Protein AF-A0A2G9YHJ0-F1 (afdb_monomer)

Foldseek 3Di:
DDKDWQLAQAKDQQDQKFKAKPVGTFDGGHRVQMAGGRWMAAEDCDALPFPDGHPYHTNDDADPAFGIKIFIAGNVRHTPAIAEHHGDGHLEFDDDPQRWDKDADPPQDHRHDSQRIYTACDCHRSGRFDVGHDTHNDDRPDPDDDDDDDDDDDDPPPPPDDDVPQKDFPDWDDDDPVPDWTKTKIFGSDQDWAAQVVPWDQDPVGDTDDDDIHDGGDIDIDTDD

Mean predicted aligned error: 12.44 Å

Solvent-accessible surface area (backbone atoms only — not comparable to full-atom values): 13486 Å² total; per-residue (Å²): 114,51,75,47,74,35,91,44,92,53,66,44,67,38,44,56,14,36,36,26,47,84,92,41,78,54,44,77,39,40,80,83,42,60,27,46,44,66,28,52,43,38,36,21,58,49,87,71,80,34,77,50,87,61,76,41,71,41,76,67,83,78,64,94,71,43,19,47,28,36,38,36,25,43,59,87,67,50,77,74,48,44,38,44,33,72,59,86,24,60,74,36,38,44,95,52,102,44,54,30,32,60,40,62,42,91,68,64,59,63,41,65,41,58,92,28,44,34,49,36,72,25,81,33,34,86,27,24,18,38,71,86,53,76,66,46,91,50,83,66,91,64,87,78,81,82,92,80,89,79,92,81,91,81,79,91,67,85,77,81,78,85,52,87,56,40,59,36,83,73,50,72,43,93,77,53,60,94,95,58,64,39,35,39,27,39,32,33,70,38,88,55,69,44,76,33,76,90,46,74,45,71,56,101,85,67,55,76,51,71,83,54,66,41,51,54,68,33,75,47,80,47,68,62,132

Sequence (225 aa):
YIELKNTTSSNITLTDWILLDDDGIIYTFTSSDTISANGYFLIEDEENCTTIQEDVVASITLSNSDGELLVLKDGTGQIIDSANQVTGGWFAGANTESDDSMERTLLPGDGTEASNWYTSVGNIGGRTGTPGEKNSPGEQPEEGEEEEQEQQQEDEESSLSYQPGDIVINEFVSDPADDDTEWIELYNTTQNEIDLTDWTIEDNTGTTYGRGSLSKLDGLIIESQ

pLDDT: mean 81.71, std 18.2, range [33.72, 98.75]

Structure (mmCIF, N/CA/C/O backbone):
data_AF-A0A2G9YHJ0-F1
#
_entry.id   AF-A0A2G9YHJ0-F1
#
loop_
_atom_site.group_PDB
_atom_site.id
_atom_site.type_symbol
_atom_site.label_atom_id
_atom_site.label_alt_id
_atom_site.label_comp_id
_atom_site.label_asym_id
_atom_site.label_entity_id
_atom_site.label_seq_id
_atom_site.pdbx_PDB_ins_code
_atom_site.Cartn_x
_atom_site.Cartn_y
_atom_site.Cartn_z
_atom_site.occupancy
_atom_site.B_iso_or_equiv
_atom_site.auth_seq_id
_atom_site.auth_comp_id
_atom_site.auth_asym_id
_atom_site.auth_atom_id
_atom_site.pdbx_PDB_model_num
ATOM 1 N N . TYR A 1 1 ? 9.744 2.151 8.621 1.00 93.44 1 TYR A N 1
ATOM 2 C CA . TYR A 1 1 ? 8.323 2.540 8.565 1.00 93.44 1 TYR A CA 1
ATOM 3 C C . TYR A 1 1 ? 7.520 1.436 7.892 1.00 93.44 1 TYR A C 1
ATOM 5 O O . TYR A 1 1 ? 8.090 0.658 7.131 1.00 93.44 1 TYR A O 1
ATOM 13 N N . ILE A 1 2 ? 6.223 1.372 8.180 1.00 96.50 2 ILE A N 1
ATOM 14 C CA . ILE A 1 2 ? 5.210 0.609 7.441 1.00 96.50 2 ILE A CA 1
ATOM 15 C C . ILE A 1 2 ? 4.170 1.620 6.963 1.00 96.50 2 ILE A C 1
ATOM 17 O O . ILE A 1 2 ? 3.828 2.541 7.700 1.00 96.50 2 ILE A O 1
ATOM 21 N N . GLU A 1 3 ? 3.649 1.453 5.753 1.00 97.12 3 GLU A N 1
ATOM 22 C CA . GLU A 1 3 ? 2.604 2.320 5.217 1.00 97.12 3 GLU A CA 1
ATOM 23 C C . GLU A 1 3 ? 1.430 1.505 4.679 1.00 97.12 3 GLU A C 1
ATOM 25 O O . GLU A 1 3 ? 1.611 0.496 3.997 1.00 97.12 3 GLU A O 1
ATOM 30 N N . LEU A 1 4 ? 0.215 1.962 4.980 1.00 97.88 4 LEU A N 1
ATOM 31 C CA . LEU A 1 4 ? -1.016 1.419 4.417 1.00 97.88 4 LEU A CA 1
ATOM 32 C C . LEU A 1 4 ? -1.593 2.395 3.398 1.00 97.88 4 LEU A C 1
ATOM 34 O O . LEU A 1 4 ? -1.698 3.584 3.679 1.00 97.88 4 LEU A O 1
ATOM 38 N N . LYS A 1 5 ? -2.054 1.889 2.254 1.00 95.62 5 LYS A N 1
ATOM 39 C CA . LYS A 1 5 ? -2.779 2.676 1.250 1.00 95.62 5 LYS A CA 1
ATOM 40 C C . LYS A 1 5 ? -4.251 2.288 1.234 1.00 95.62 5 LYS A C 1
ATOM 42 O O . LYS A 1 5 ? -4.593 1.122 1.047 1.00 95.62 5 LYS A O 1
ATOM 47 N N . ASN A 1 6 ? -5.136 3.271 1.348 1.00 95.69 6 ASN A N 1
ATOM 48 C CA . ASN A 1 6 ? -6.553 3.070 1.071 1.00 95.69 6 ASN A CA 1
ATOM 49 C C . ASN A 1 6 ? -6.787 3.155 -0.438 1.00 95.69 6 ASN A C 1
ATOM 51 O O . ASN A 1 6 ? -6.746 4.238 -1.001 1.00 95.69 6 ASN A O 1
ATOM 55 N N . THR A 1 7 ? -7.059 2.036 -1.100 1.00 89.81 7 THR A N 1
ATOM 56 C CA . THR A 1 7 ? -7.313 1.998 -2.554 1.00 89.81 7 THR A CA 1
ATOM 57 C C . THR A 1 7 ? -8.751 2.355 -2.936 1.00 89.81 7 THR A C 1
ATOM 59 O O . THR A 1 7 ? -9.100 2.349 -4.115 1.00 89.81 7 THR A O 1
ATOM 62 N N . THR A 1 8 ? -9.606 2.654 -1.957 1.00 87.88 8 THR A N 1
ATOM 63 C CA . THR A 1 8 ? -11.010 2.989 -2.193 1.00 87.88 8 THR A CA 1
ATOM 64 C C . THR A 1 8 ? -11.213 4.495 -2.355 1.00 87.88 8 THR A C 1
ATOM 66 O O . THR A 1 8 ? -10.447 5.325 -1.860 1.00 87.88 8 THR A O 1
ATOM 69 N N . SER A 1 9 ? -12.323 4.865 -2.992 1.00 88.00 9 SER A N 1
ATOM 70 C CA . SER A 1 9 ? -12.767 6.254 -3.153 1.00 88.00 9 SER A CA 1
ATOM 71 C C . SER A 1 9 ? -13.468 6.835 -1.916 1.00 88.00 9 SER A C 1
ATOM 73 O O . SER A 1 9 ? -14.003 7.941 -1.973 1.00 88.00 9 SER A O 1
ATOM 75 N N . SER A 1 10 ? -13.478 6.116 -0.790 1.00 91.12 10 SER A N 1
ATOM 76 C CA . SER A 1 10 ? -14.110 6.542 0.463 1.00 91.12 10 SER A CA 1
ATOM 77 C C . SER A 1 10 ? -13.131 6.479 1.628 1.00 91.12 10 SER A C 1
ATOM 79 O O . SER A 1 10 ? -12.201 5.682 1.629 1.00 91.12 10 SER A O 1
ATOM 81 N N . ASN A 1 11 ? -13.338 7.315 2.644 1.00 95.38 11 ASN A N 1
ATOM 82 C CA . ASN A 1 11 ? -12.519 7.262 3.853 1.00 95.38 11 ASN A CA 1
ATOM 83 C C . ASN A 1 11 ? -12.761 5.944 4.603 1.00 95.38 11 ASN A C 1
ATOM 85 O O . ASN A 1 11 ? -13.908 5.513 4.745 1.00 95.38 11 ASN A O 1
ATOM 89 N N . ILE A 1 12 ? -11.693 5.354 5.135 1.00 98.12 12 ILE A N 1
ATOM 90 C CA . ILE A 1 12 ? -11.743 4.160 5.980 1.00 98.12 12 ILE A CA 1
ATOM 91 C C . ILE A 1 12 ? -11.351 4.564 7.399 1.00 98.12 12 ILE A C 1
ATOM 93 O O . ILE A 1 12 ? -10.283 5.128 7.615 1.00 98.12 12 ILE A O 1
ATOM 97 N N . THR A 1 13 ? -12.207 4.261 8.374 1.00 98.25 13 THR A N 1
ATOM 98 C CA . THR A 1 13 ? -11.850 4.321 9.797 1.00 98.25 13 THR A CA 1
ATOM 99 C C . THR A 1 13 ? -11.453 2.925 10.256 1.00 98.25 13 THR A C 1
ATOM 101 O O . THR A 1 13 ? -12.256 1.996 10.171 1.00 98.25 13 THR A O 1
ATOM 104 N N . LEU A 1 14 ? -10.245 2.784 10.789 1.00 98.25 14 LEU A N 1
ATOM 105 C CA . LEU A 1 14 ? -9.621 1.505 11.130 1.00 98.25 14 LEU A CA 1
ATOM 106 C C . LEU A 1 14 ? -9.996 1.028 12.543 1.00 98.25 14 LEU A C 1
ATOM 108 O O . LEU A 1 14 ? -9.208 0.381 13.218 1.00 98.25 14 LEU A O 1
ATOM 112 N N . THR A 1 15 ? -11.199 1.352 13.031 1.00 98.00 15 THR A N 1
ATOM 113 C CA . THR A 1 15 ? -11.575 1.026 14.422 1.00 98.00 15 THR A CA 1
ATOM 114 C C . THR A 1 15 ? -11.472 -0.476 14.671 1.00 98.00 15 THR A C 1
ATOM 116 O O . THR A 1 15 ? -12.102 -1.255 13.956 1.00 98.00 15 THR A O 1
ATOM 119 N N . ASP A 1 16 ? -10.712 -0.860 15.699 1.00 98.00 16 ASP A N 1
ATOM 120 C CA . ASP A 1 16 ? -10.468 -2.244 16.121 1.00 98.00 16 ASP A CA 1
ATOM 121 C C . ASP A 1 16 ? -9.689 -3.103 15.105 1.00 98.00 16 ASP A C 1
ATOM 123 O O . ASP A 1 16 ? -9.544 -4.310 15.308 1.00 98.00 16 ASP A O 1
ATOM 127 N N . TRP A 1 17 ? -9.158 -2.512 14.028 1.00 98.75 17 TRP A N 1
ATOM 128 C CA . TRP A 1 17 ? -8.249 -3.220 13.127 1.00 98.75 17 TRP A CA 1
ATOM 129 C C . TRP A 1 17 ? -6.944 -3.538 13.860 1.00 98.75 17 TRP A C 1
ATOM 131 O O . TRP A 1 17 ? -6.569 -2.871 14.830 1.00 98.75 17 TRP A O 1
ATOM 141 N N . ILE A 1 18 ? -6.219 -4.543 13.378 1.00 98.62 18 ILE A N 1
ATOM 142 C CA . ILE A 1 18 ? -4.907 -4.911 13.913 1.00 98.62 18 ILE A CA 1
ATOM 143 C C . ILE A 1 18 ? -3.914 -5.178 12.784 1.00 98.62 18 ILE A C 1
ATOM 145 O O . ILE A 1 18 ? -4.255 -5.815 11.786 1.00 98.62 18 ILE A O 1
ATOM 149 N N . LEU A 1 19 ? -2.680 -4.717 12.975 1.00 98.38 19 LEU A N 1
ATOM 150 C CA . LEU A 1 19 ? -1.518 -5.108 12.183 1.00 98.38 19 LEU A CA 1
ATOM 151 C C . LEU A 1 19 ? -0.700 -6.105 13.001 1.00 98.38 19 LEU A C 1
ATOM 153 O O . LEU A 1 19 ? -0.408 -5.847 14.172 1.00 98.38 19 LEU A O 1
ATOM 157 N N . LEU A 1 20 ? -0.364 -7.239 12.396 1.00 96.38 20 LEU A N 1
ATOM 158 C CA . LEU A 1 20 ? 0.417 -8.303 13.016 1.00 96.38 20 LEU A CA 1
ATOM 159 C C . LEU A 1 20 ? 1.662 -8.632 12.196 1.00 96.38 20 LEU A C 1
ATOM 161 O O . LEU A 1 20 ? 1.622 -8.497 10.974 1.00 96.38 20 LEU A O 1
ATOM 165 N N . ASP A 1 21 ? 2.686 -9.137 12.870 1.00 93.56 21 ASP A N 1
ATOM 166 C CA . ASP A 1 21 ? 3.790 -9.926 12.316 1.00 93.56 21 ASP A CA 1
ATOM 167 C C . ASP A 1 21 ? 3.698 -11.385 12.819 1.00 93.56 21 ASP A C 1
ATOM 169 O O . ASP A 1 21 ? 2.638 -11.852 13.265 1.00 93.56 21 ASP A O 1
ATOM 173 N N . ASP A 1 22 ? 4.792 -12.137 12.713 1.00 89.38 22 ASP A N 1
ATOM 174 C CA . ASP A 1 22 ? 4.915 -13.501 13.226 1.00 89.38 22 ASP A CA 1
ATOM 175 C C . ASP A 1 22 ? 5.078 -13.571 14.757 1.00 89.38 22 ASP A C 1
ATOM 177 O O . ASP A 1 22 ? 4.717 -14.593 15.358 1.00 89.38 22 ASP A O 1
ATOM 181 N N . ASP A 1 23 ? 5.521 -12.486 15.394 1.00 90.06 23 ASP A N 1
ATOM 182 C CA . ASP A 1 23 ? 5.681 -12.347 16.843 1.00 90.06 23 ASP A CA 1
ATOM 183 C C . ASP A 1 23 ? 4.395 -11.884 17.558 1.00 90.06 23 ASP A C 1
ATOM 185 O O . ASP A 1 23 ? 4.214 -12.128 18.761 1.00 90.06 23 ASP A O 1
ATOM 189 N N . GLY A 1 24 ? 3.444 -11.281 16.842 1.00 93.25 24 GLY A N 1
ATOM 190 C CA . GLY A 1 24 ? 2.118 -10.962 17.355 1.00 93.25 24 GLY A CA 1
ATOM 191 C C . GLY A 1 24 ? 1.537 -9.666 16.808 1.00 93.25 24 GLY A C 1
ATOM 192 O O . GLY A 1 24 ? 1.652 -9.347 15.637 1.00 93.25 24 GLY A O 1
ATOM 193 N N . ILE A 1 25 ? 0.789 -8.947 17.648 1.00 96.12 25 ILE A N 1
ATOM 194 C CA . ILE A 1 25 ? 0.175 -7.673 17.255 1.00 96.12 25 ILE A CA 1
ATOM 195 C C . ILE A 1 25 ? 1.235 -6.574 17.349 1.00 96.12 25 ILE A C 1
ATOM 197 O O . ILE A 1 25 ? 1.682 -6.264 18.453 1.00 96.12 25 ILE A O 1
ATOM 201 N N . ILE A 1 26 ? 1.547 -5.949 16.213 1.00 95.50 26 ILE A N 1
ATOM 202 C CA . ILE A 1 26 ? 2.382 -4.744 16.117 1.00 95.50 26 ILE A CA 1
ATOM 203 C C . ILE A 1 26 ? 1.580 -3.527 16.583 1.00 95.50 26 ILE A C 1
ATOM 205 O O . ILE A 1 26 ? 2.038 -2.728 17.400 1.00 95.50 26 ILE A O 1
ATOM 209 N N . TYR A 1 27 ? 0.356 -3.383 16.066 1.00 97.81 27 TYR A N 1
ATOM 210 C CA . TYR A 1 27 ? -0.472 -2.208 16.316 1.00 97.81 27 TYR A CA 1
ATOM 211 C C . TYR A 1 27 ? -1.961 -2.551 16.356 1.00 97.81 27 TYR A C 1
ATOM 213 O O . TYR A 1 27 ? -2.452 -3.367 15.575 1.00 97.81 27 TYR A O 1
ATOM 221 N N . THR A 1 28 ? -2.685 -1.923 17.285 1.00 98.06 28 THR A N 1
ATOM 222 C CA . THR A 1 28 ? -4.152 -1.965 17.356 1.00 98.06 28 THR A CA 1
ATOM 223 C C . THR A 1 28 ? -4.688 -0.583 17.038 1.00 98.06 28 THR A C 1
ATOM 225 O O . THR A 1 28 ? -4.448 0.360 17.791 1.00 98.06 28 THR A O 1
ATOM 228 N N . PHE A 1 29 ? -5.419 -0.492 15.937 1.00 98.50 29 PHE A N 1
ATOM 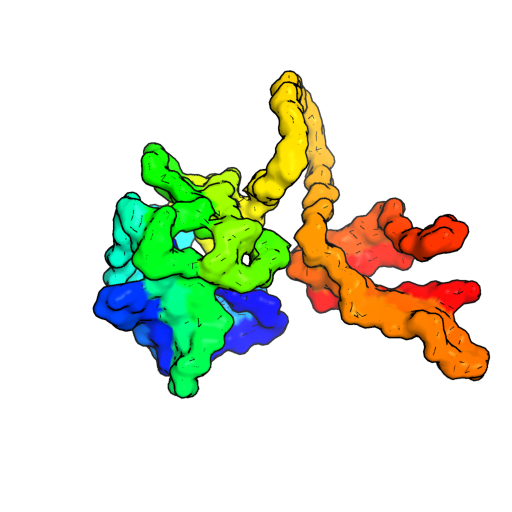229 C CA . PHE A 1 29 ? -5.990 0.748 15.448 1.00 98.50 29 PHE A CA 1
ATOM 230 C C . PHE A 1 29 ? -7.246 1.130 16.239 1.00 98.50 29 PHE A C 1
ATOM 232 O O . PHE A 1 29 ? -7.998 0.301 16.763 1.00 98.50 29 PHE A O 1
ATOM 239 N N . THR A 1 30 ? -7.479 2.427 16.319 1.00 98.06 30 THR A N 1
ATOM 240 C CA . THR A 1 30 ? -8.527 3.076 17.093 1.00 98.06 30 THR A CA 1
ATOM 241 C C . THR A 1 30 ? -9.482 3.840 16.179 1.00 98.06 30 THR A C 1
ATOM 243 O O . THR A 1 30 ? -9.293 3.957 14.971 1.00 98.06 30 THR A O 1
ATOM 246 N N . SER A 1 31 ? -10.536 4.417 16.755 1.00 97.00 31 SER A N 1
ATOM 247 C CA . SER A 1 31 ? -11.488 5.228 15.993 1.00 97.00 31 SER A CA 1
ATOM 248 C C . SER A 1 31 ? -10.939 6.569 15.496 1.00 97.00 31 SER A C 1
ATOM 250 O O . SER A 1 31 ? -11.629 7.237 14.729 1.00 97.00 31 SER A O 1
ATOM 252 N N . SER A 1 32 ? -9.761 7.005 15.956 1.00 97.19 32 SER A N 1
ATOM 253 C CA . SER A 1 32 ? -9.083 8.182 15.393 1.00 97.19 32 SER A CA 1
ATOM 254 C C . SER A 1 32 ? -8.230 7.851 14.175 1.00 97.19 32 SER A C 1
ATOM 256 O O . SER A 1 32 ? -7.897 8.766 13.428 1.00 97.19 32 SER A O 1
ATOM 258 N N . ASP A 1 33 ? -7.916 6.576 13.955 1.00 98.31 33 ASP A N 1
ATOM 259 C CA . ASP A 1 33 ? -7.048 6.161 12.864 1.00 98.31 33 ASP A CA 1
ATOM 260 C C . ASP A 1 33 ? -7.892 6.041 11.600 1.00 98.31 33 ASP A C 1
ATOM 262 O O . ASP A 1 33 ? -8.736 5.149 11.442 1.00 98.31 33 ASP A O 1
ATOM 266 N N . THR A 1 34 ? -7.724 7.020 10.718 1.00 97.69 34 THR A N 1
ATOM 267 C CA . THR A 1 34 ? -8.497 7.131 9.487 1.00 97.69 34 THR A CA 1
ATOM 268 C C . THR A 1 34 ? -7.578 7.302 8.304 1.00 97.69 34 THR A C 1
ATOM 270 O O . THR A 1 34 ? -6.754 8.210 8.302 1.00 97.69 34 THR A O 1
ATOM 273 N N . ILE A 1 35 ? -7.804 6.513 7.263 1.00 98.31 35 ILE A N 1
ATOM 274 C CA . ILE A 1 35 ? -7.173 6.725 5.968 1.00 98.31 35 ILE A CA 1
ATOM 275 C C . ILE A 1 35 ? -8.193 7.417 5.070 1.00 98.31 35 ILE A C 1
ATOM 277 O O . ILE A 1 35 ? -9.275 6.879 4.808 1.00 98.31 35 ILE A O 1
ATOM 281 N N . SER A 1 36 ? -7.875 8.622 4.596 1.00 96.81 36 SER A N 1
ATOM 282 C CA . SER A 1 36 ? -8.722 9.293 3.601 1.00 96.81 36 SER A CA 1
ATOM 283 C C . SER A 1 36 ? -8.840 8.442 2.332 1.00 96.81 36 SER A C 1
ATOM 285 O O . SER A 1 36 ? -7.996 7.583 2.078 1.00 96.81 36 SER A O 1
ATOM 287 N N . ALA A 1 37 ? -9.889 8.652 1.537 1.00 89.50 37 ALA A N 1
ATOM 288 C CA . ALA A 1 37 ? -10.008 8.050 0.208 1.00 89.50 37 ALA A CA 1
ATOM 289 C C . ALA A 1 37 ? -8.708 8.241 -0.591 1.00 89.50 37 ALA A C 1
ATOM 291 O O . ALA A 1 37 ? -8.244 9.376 -0.719 1.00 89.50 37 ALA A O 1
ATOM 292 N N . ASN A 1 38 ? -8.132 7.160 -1.127 1.00 84.88 38 ASN A N 1
ATOM 293 C CA . ASN A 1 38 ? -6.845 7.173 -1.845 1.00 84.88 38 ASN A CA 1
ATOM 294 C C . ASN A 1 38 ? -5.631 7.670 -1.037 1.00 84.88 38 ASN A C 1
ATOM 296 O O . ASN A 1 38 ? -4.586 7.953 -1.624 1.00 84.88 38 ASN A O 1
ATOM 300 N N . GLY A 1 39 ? -5.775 7.818 0.281 1.00 94.38 39 GLY A N 1
ATOM 301 C CA . GLY A 1 39 ? -4.732 8.296 1.179 1.00 94.38 39 GLY A CA 1
ATOM 302 C C . GLY A 1 39 ? -3.839 7.180 1.713 1.00 94.38 39 GLY A C 1
ATOM 303 O O . GLY A 1 39 ? -4.070 5.992 1.462 1.00 94.38 39 GLY A O 1
ATOM 304 N N . TYR A 1 40 ? -2.856 7.604 2.499 1.00 97.56 40 TYR A N 1
ATOM 305 C CA . TYR A 1 40 ? -1.879 6.752 3.162 1.00 97.56 40 TYR A CA 1
ATOM 306 C C . TYR A 1 40 ? -2.034 6.850 4.680 1.00 97.56 40 TYR A C 1
ATOM 308 O O . TYR A 1 40 ? -2.622 7.811 5.179 1.00 97.56 40 TYR A O 1
ATOM 316 N N . PHE A 1 41 ? -1.555 5.832 5.387 1.00 98.25 41 PHE A N 1
ATOM 317 C CA . PHE A 1 41 ? -1.411 5.830 6.837 1.00 98.25 41 PHE A CA 1
ATOM 318 C C . PHE A 1 41 ? -0.004 5.358 7.181 1.00 98.25 41 PHE A C 1
ATOM 320 O O . PHE A 1 41 ? 0.315 4.178 6.988 1.00 98.25 41 PHE A O 1
ATOM 327 N N . LEU A 1 42 ? 0.828 6.288 7.639 1.00 97.62 42 LEU A N 1
ATOM 328 C CA . LEU A 1 42 ? 2.252 6.086 7.863 1.00 97.62 42 LEU A CA 1
ATOM 329 C C . LEU A 1 42 ? 2.522 5.743 9.331 1.00 97.62 42 LEU A C 1
ATOM 331 O O . LEU A 1 42 ? 2.217 6.520 10.237 1.00 97.62 42 LEU A O 1
ATOM 335 N N . ILE A 1 43 ? 3.115 4.569 9.548 1.00 97.44 43 ILE A N 1
ATOM 336 C CA . ILE A 1 43 ? 3.508 4.046 10.856 1.00 97.44 43 ILE A CA 1
ATOM 337 C C . ILE A 1 43 ? 5.037 4.040 10.931 1.00 97.44 43 ILE A C 1
ATOM 339 O O . ILE A 1 43 ? 5.706 3.331 10.170 1.00 97.44 43 ILE A O 1
ATOM 343 N N . GLU A 1 44 ? 5.600 4.795 11.866 1.00 95.62 44 GLU A N 1
ATOM 344 C CA . GLU A 1 44 ? 7.046 4.837 12.117 1.00 95.62 44 GLU A CA 1
ATOM 345 C C . GLU A 1 44 ? 7.395 4.217 13.476 1.00 95.62 44 GLU A C 1
ATOM 347 O O . GLU A 1 44 ? 6.558 4.151 14.377 1.00 95.62 44 GLU A O 1
ATOM 352 N N . ASP A 1 45 ? 8.619 3.701 13.610 1.00 93.12 45 ASP A N 1
ATOM 353 C CA . ASP A 1 45 ? 9.123 3.116 14.857 1.00 93.12 45 ASP A CA 1
ATOM 354 C C . ASP A 1 45 ? 9.541 4.171 15.884 1.00 93.12 45 ASP A C 1
ATOM 356 O O . ASP A 1 45 ? 9.405 3.959 17.092 1.00 93.12 45 ASP A O 1
ATOM 360 N N . GLU A 1 46 ? 9.972 5.335 15.405 1.00 92.50 46 GLU A N 1
ATOM 361 C CA . GLU A 1 46 ? 10.268 6.528 16.193 1.00 92.50 46 GLU A CA 1
ATOM 362 C C . GLU A 1 46 ? 9.751 7.779 15.456 1.00 92.50 46 GLU A C 1
ATOM 364 O O . GLU A 1 46 ? 9.405 7.723 14.282 1.00 92.50 46 GLU A O 1
ATOM 369 N N . GLU A 1 47 ? 9.664 8.922 16.142 1.00 89.19 47 GLU A N 1
ATOM 370 C CA . GLU A 1 47 ? 9.257 10.182 15.497 1.00 89.19 47 GLU A CA 1
ATOM 371 C C . GLU A 1 47 ? 10.325 10.654 14.494 1.00 89.19 47 GLU A C 1
ATOM 373 O O . GLU A 1 47 ? 11.510 10.731 14.839 1.00 89.19 47 GLU A O 1
ATOM 378 N N . ASN A 1 48 ? 9.902 11.136 13.320 1.00 86.19 48 ASN A N 1
ATOM 379 C CA . ASN A 1 48 ? 10.776 11.688 12.272 1.00 86.19 48 ASN A CA 1
ATOM 380 C C . ASN A 1 48 ? 11.802 10.683 11.720 1.00 86.19 48 ASN A C 1
ATOM 382 O O . ASN A 1 48 ? 12.931 11.067 11.382 1.00 86.19 48 ASN A O 1
ATOM 386 N N . CYS A 1 49 ? 11.445 9.401 11.622 1.00 85.69 49 CYS A N 1
ATOM 387 C CA . CYS A 1 49 ? 12.267 8.447 10.885 1.00 85.69 49 CYS A CA 1
ATOM 388 C C . CYS A 1 49 ? 12.357 8.879 9.417 1.00 85.69 49 CYS A C 1
ATOM 390 O O . CYS A 1 49 ? 13.428 8.791 8.809 1.00 85.69 49 CYS A O 1
ATOM 392 N N . THR A 1 50 ? 11.262 9.375 8.842 1.00 89.00 50 THR A N 1
ATOM 393 C CA . THR A 1 50 ? 11.267 10.038 7.535 1.00 89.00 50 THR A CA 1
ATOM 394 C C . THR A 1 50 ? 11.147 11.558 7.682 1.00 89.00 50 THR A C 1
ATOM 396 O O . THR A 1 50 ? 10.893 12.104 8.754 1.00 89.00 50 THR A O 1
ATOM 399 N N . THR A 1 51 ? 11.330 12.286 6.579 1.00 91.62 51 THR A N 1
ATOM 400 C CA . THR A 1 51 ? 10.977 13.716 6.520 1.00 91.62 51 THR A CA 1
ATOM 401 C C . THR A 1 51 ? 9.475 13.960 6.321 1.00 91.62 51 THR A C 1
ATOM 403 O O . THR A 1 51 ? 9.070 15.116 6.186 1.00 91.62 51 THR A O 1
ATOM 406 N N . ILE A 1 52 ? 8.669 12.901 6.219 1.00 93.88 52 ILE A N 1
ATOM 407 C CA . ILE A 1 52 ? 7.211 12.956 6.114 1.00 93.88 52 ILE A CA 1
ATOM 408 C C . ILE A 1 52 ? 6.644 12.756 7.517 1.00 93.88 52 ILE A C 1
ATOM 410 O O . ILE A 1 52 ? 7.146 11.942 8.279 1.00 93.88 52 ILE A O 1
ATOM 414 N N . GLN A 1 53 ? 5.624 13.533 7.874 1.00 95.00 53 GLN A N 1
ATOM 415 C CA . GLN A 1 53 ? 4.987 13.396 9.181 1.00 95.00 53 GLN A CA 1
ATOM 416 C C . GLN A 1 53 ? 4.224 12.071 9.238 1.00 95.00 53 GLN A C 1
ATOM 418 O O . GLN A 1 53 ? 3.341 11.835 8.414 1.00 95.00 53 GLN A O 1
ATOM 423 N N . GLU A 1 54 ? 4.539 11.250 10.230 1.00 96.94 54 GLU A N 1
ATOM 424 C CA . GLU A 1 54 ? 3.842 10.007 10.523 1.00 96.94 54 GLU A CA 1
ATOM 425 C C . GLU A 1 54 ? 2.435 10.252 11.081 1.00 96.94 54 GLU A C 1
ATOM 427 O O . GLU A 1 54 ? 2.188 11.246 11.775 1.00 96.94 54 GLU A O 1
ATOM 432 N N . ASP A 1 55 ? 1.518 9.321 10.809 1.00 97.69 55 ASP A N 1
ATOM 433 C CA . ASP A 1 55 ? 0.196 9.298 11.440 1.00 97.69 55 ASP A CA 1
ATOM 434 C C . ASP A 1 55 ? 0.282 8.727 12.856 1.00 97.69 55 ASP A C 1
ATOM 436 O O . ASP A 1 55 ? -0.428 9.170 13.765 1.00 97.69 55 ASP A O 1
ATOM 440 N N . VAL A 1 56 ? 1.174 7.752 13.061 1.00 97.19 56 VAL A N 1
ATOM 441 C CA . VAL A 1 56 ? 1.439 7.190 14.380 1.00 97.19 56 VAL A CA 1
ATOM 442 C C . VAL A 1 56 ? 2.868 6.678 14.519 1.00 97.19 56 VAL A C 1
ATOM 444 O O . VAL A 1 56 ? 3.457 6.135 13.586 1.00 97.19 56 VAL A O 1
ATOM 447 N N . VAL A 1 57 ? 3.381 6.778 15.744 1.00 96.19 57 VAL A N 1
ATOM 448 C CA . VAL A 1 57 ? 4.584 6.069 16.181 1.00 96.19 57 VAL A CA 1
ATOM 449 C C . VAL A 1 57 ? 4.178 4.808 16.940 1.00 96.19 57 VAL A C 1
ATOM 451 O O . VAL A 1 57 ? 3.443 4.874 17.933 1.00 96.19 57 VAL A O 1
ATOM 454 N N . ALA A 1 58 ? 4.655 3.653 16.488 1.00 93.31 58 ALA A N 1
ATOM 455 C CA . ALA A 1 58 ? 4.396 2.352 17.095 1.00 93.31 58 ALA A CA 1
ATOM 456 C C . ALA A 1 58 ? 5.677 1.517 17.122 1.00 93.31 58 ALA A C 1
ATOM 458 O O . ALA A 1 58 ? 6.510 1.637 16.242 1.00 93.31 58 ALA A O 1
ATOM 459 N N . SER A 1 59 ? 5.829 0.627 18.104 1.00 88.38 59 SER A N 1
ATOM 460 C CA . SER A 1 59 ? 7.013 -0.239 18.186 1.00 88.38 59 SER A CA 1
ATOM 461 C C . SER A 1 59 ? 6.999 -1.279 17.062 1.00 88.38 59 SER A C 1
ATOM 463 O O . SER A 1 59 ? 6.489 -2.381 17.248 1.00 88.38 59 SER A O 1
ATOM 465 N N . ILE A 1 60 ? 7.558 -0.928 15.907 1.00 89.94 60 ILE A N 1
ATOM 466 C CA . ILE A 1 60 ? 7.778 -1.835 14.783 1.00 89.94 60 ILE A CA 1
ATOM 467 C C . ILE A 1 60 ? 9.148 -2.491 14.975 1.00 89.94 60 ILE A C 1
ATOM 469 O O . ILE A 1 60 ? 10.146 -1.813 15.210 1.00 89.94 60 ILE A O 1
ATOM 473 N N . THR A 1 61 ? 9.230 -3.814 14.897 1.00 88.50 61 THR A N 1
ATOM 474 C CA . THR A 1 61 ? 10.509 -4.533 14.964 1.00 88.50 61 THR A CA 1
ATOM 475 C C . THR A 1 61 ? 10.502 -5.625 13.914 1.00 88.50 61 THR A C 1
ATOM 477 O O . THR A 1 61 ? 10.136 -6.749 14.208 1.00 88.50 61 THR A O 1
ATOM 480 N N . LEU A 1 62 ? 10.886 -5.257 12.691 1.00 90.69 62 LEU A N 1
ATOM 481 C CA . LEU A 1 62 ? 10.917 -6.186 11.567 1.00 90.69 62 LEU A CA 1
ATOM 482 C C . LEU A 1 62 ? 12.259 -6.921 11.470 1.00 90.69 62 LEU A C 1
ATOM 484 O O . LEU A 1 62 ? 13.323 -6.329 11.688 1.00 90.69 62 LEU A O 1
ATOM 488 N N . SER A 1 63 ? 12.225 -8.197 11.094 1.00 89.19 63 SER A N 1
ATOM 489 C CA . SER A 1 63 ? 13.411 -9.026 10.863 1.00 89.19 63 SER A CA 1
ATOM 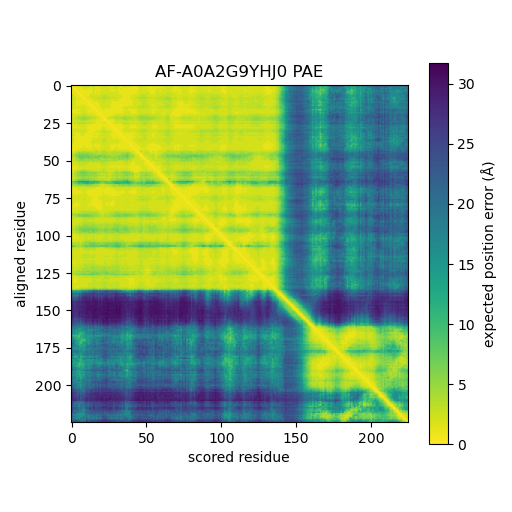490 C C . SER A 1 63 ? 14.278 -8.455 9.749 1.00 89.19 63 SER A C 1
ATOM 492 O O . SER A 1 63 ? 13.815 -8.163 8.652 1.00 89.19 63 SER A O 1
ATOM 494 N N . ASN A 1 64 ? 15.586 -8.381 9.990 1.00 85.31 64 ASN A N 1
ATOM 495 C CA . ASN A 1 64 ? 16.553 -7.906 8.998 1.00 85.31 64 ASN A CA 1
ATOM 496 C C . ASN A 1 64 ? 17.066 -9.004 8.049 1.00 85.31 64 ASN A C 1
ATOM 498 O O . ASN A 1 64 ? 17.817 -8.695 7.125 1.00 85.31 64 ASN A O 1
ATOM 502 N N . SER A 1 65 ? 16.758 -10.281 8.301 1.00 78.25 65 SER A N 1
ATOM 503 C CA . SER A 1 65 ? 17.421 -11.402 7.610 1.00 78.25 65 SER A CA 1
ATOM 504 C C . SER A 1 65 ? 16.495 -12.475 7.067 1.00 78.25 65 SER A C 1
ATOM 506 O O . SER A 1 65 ? 16.795 -13.046 6.021 1.00 78.25 65 SER A O 1
ATOM 508 N N . ASP A 1 66 ? 15.396 -12.765 7.754 1.00 83.44 66 ASP A N 1
ATOM 509 C CA . ASP A 1 66 ? 14.594 -13.956 7.456 1.00 83.44 66 ASP A CA 1
ATOM 510 C C . ASP A 1 66 ? 13.271 -13.628 6.754 1.00 83.44 66 ASP A C 1
ATOM 512 O O . ASP A 1 66 ? 12.607 -14.541 6.251 1.00 83.44 66 ASP A O 1
ATOM 516 N N . GLY A 1 67 ? 12.956 -12.329 6.632 1.00 88.69 67 GLY A N 1
ATOM 517 C CA . GLY A 1 67 ? 11.636 -11.842 6.240 1.00 88.69 67 GLY A CA 1
ATOM 518 C C . GLY A 1 67 ? 10.595 -12.173 7.303 1.00 88.69 67 GLY A C 1
ATOM 519 O O . GLY A 1 67 ? 10.824 -13.022 8.159 1.00 88.69 67 GLY A O 1
ATOM 520 N N . GLU A 1 68 ? 9.448 -11.511 7.241 1.00 94.75 68 GLU A N 1
ATOM 521 C CA . GLU A 1 68 ? 8.304 -11.805 8.109 1.00 94.75 68 GLU A CA 1
ATOM 522 C C . GLU A 1 68 ? 7.009 -11.717 7.310 1.00 94.75 68 GLU A C 1
ATOM 524 O O . GLU A 1 68 ? 6.967 -11.081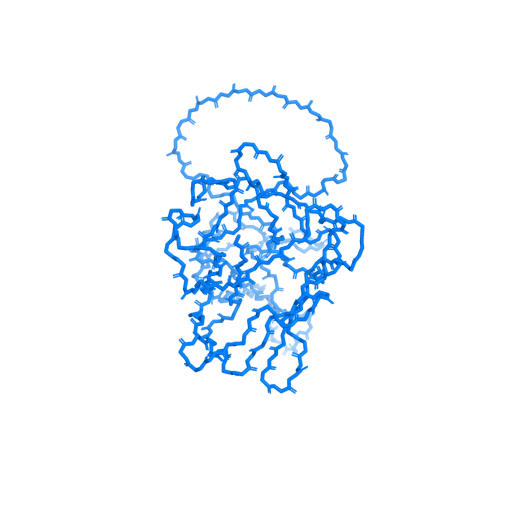 6.255 1.00 94.75 68 GLU A O 1
ATOM 529 N N . LEU A 1 69 ? 5.946 -12.351 7.811 1.00 96.00 69 LEU A N 1
ATOM 530 C CA . LEU A 1 69 ? 4.604 -12.189 7.262 1.00 96.00 69 LEU A CA 1
ATOM 531 C C . LEU A 1 69 ? 3.880 -11.096 8.040 1.00 96.00 69 LEU A C 1
ATOM 533 O O . LEU A 1 69 ? 3.502 -11.313 9.190 1.00 96.00 69 LEU A O 1
ATOM 537 N N . LEU A 1 70 ? 3.596 -9.978 7.379 1.00 97.56 70 LEU A N 1
ATOM 538 C CA . LEU A 1 70 ? 2.702 -8.968 7.932 1.00 97.56 70 LEU A CA 1
ATOM 539 C C . LEU A 1 70 ? 1.257 -9.281 7.554 1.00 97.56 70 LEU A C 1
ATOM 541 O O . LEU A 1 70 ? 0.974 -9.666 6.419 1.00 97.56 70 LEU A O 1
ATOM 545 N N . VAL A 1 71 ? 0.330 -9.091 8.490 1.00 98.38 71 VAL A N 1
ATOM 546 C CA . VAL A 1 71 ? -1.103 -9.333 8.274 1.00 98.38 71 VAL A CA 1
ATOM 547 C C . VAL A 1 71 ? -1.917 -8.167 8.814 1.00 98.38 71 VAL A C 1
ATOM 549 O O . VAL A 1 71 ? -1.854 -7.858 10.003 1.00 98.38 71 VAL A O 1
ATOM 552 N N . LEU A 1 72 ? -2.746 -7.567 7.960 1.00 98.62 72 LEU A N 1
ATOM 553 C CA . LEU A 1 72 ? -3.734 -6.567 8.355 1.00 98.62 72 LEU A CA 1
ATOM 554 C C . LEU A 1 72 ? -5.099 -7.240 8.505 1.00 98.62 72 LEU A C 1
ATOM 556 O O . LEU A 1 72 ? -5.585 -7.882 7.570 1.00 98.62 72 LEU A O 1
ATOM 560 N N . LYS A 1 73 ? -5.733 -7.093 9.670 1.00 98.62 73 LYS A N 1
ATOM 561 C CA . LYS A 1 73 ? -7.096 -7.584 9.915 1.00 98.62 73 LYS A CA 1
ATOM 562 C C . LYS A 1 73 ? -8.027 -6.456 10.310 1.00 98.62 73 LYS A C 1
ATOM 564 O O . LYS A 1 73 ? -7.624 -5.559 11.045 1.00 98.62 73 LYS A O 1
ATOM 569 N N . ASP A 1 74 ? -9.276 -6.546 9.873 1.00 98.38 74 ASP A N 1
ATOM 570 C CA . ASP A 1 74 ? -10.323 -5.638 10.328 1.00 98.38 74 ASP A CA 1
ATOM 571 C C . ASP A 1 74 ? -10.803 -5.955 11.756 1.00 98.38 74 ASP A C 1
ATOM 573 O O . ASP A 1 74 ? -10.434 -6.971 12.352 1.00 98.38 74 ASP A O 1
ATOM 577 N N . GLY A 1 75 ? -11.680 -5.103 12.296 1.00 96.50 75 GLY A N 1
ATOM 578 C CA . GLY A 1 75 ? -12.267 -5.278 13.631 1.00 96.50 75 GLY A CA 1
ATOM 579 C C . GLY A 1 75 ? -13.152 -6.521 13.801 1.00 96.50 75 GLY A C 1
ATOM 580 O O . GLY A 1 75 ? -13.524 -6.868 14.923 1.00 96.50 75 GLY A O 1
ATOM 581 N N . THR A 1 76 ? -13.489 -7.224 12.715 1.00 97.62 76 THR A N 1
ATOM 582 C CA . THR A 1 76 ? -14.183 -8.522 12.763 1.00 97.62 76 THR A CA 1
ATOM 583 C C . THR A 1 76 ? -13.212 -9.707 12.776 1.00 97.62 76 THR A C 1
ATOM 585 O O . THR A 1 76 ? -13.620 -10.840 13.047 1.00 97.62 76 THR A O 1
ATOM 588 N N . GLY A 1 77 ? -11.925 -9.448 12.526 1.00 95.44 77 GLY A N 1
ATOM 589 C CA . GLY A 1 77 ? -10.868 -10.441 12.381 1.00 95.44 77 GLY A CA 1
ATOM 590 C C . GLY A 1 77 ? -10.692 -10.960 10.951 1.00 95.44 77 GLY A C 1
ATOM 591 O O . GLY A 1 77 ? -9.930 -11.913 10.759 1.00 95.44 77 GLY A O 1
ATOM 592 N N . GLN A 1 78 ? -11.371 -10.373 9.958 1.00 96.88 78 GLN A N 1
ATOM 593 C CA . GLN A 1 78 ? -11.160 -10.694 8.548 1.00 96.88 78 GLN A CA 1
ATOM 594 C C . GLN A 1 78 ? -9.786 -10.183 8.111 1.00 96.88 78 GLN A C 1
ATOM 596 O O . GLN A 1 78 ? -9.433 -9.044 8.394 1.00 96.88 78 GLN A O 1
ATOM 601 N N . ILE A 1 79 ? -9.015 -11.020 7.411 1.00 97.38 79 ILE A N 1
ATOM 602 C CA . ILE A 1 79 ? -7.767 -10.586 6.772 1.00 97.38 79 ILE A CA 1
ATOM 603 C C . ILE A 1 79 ? -8.122 -9.670 5.603 1.00 97.38 79 ILE A C 1
ATOM 605 O O . ILE A 1 79 ? -8.881 -10.071 4.720 1.00 97.38 79 ILE A O 1
ATOM 609 N N . ILE A 1 80 ? -7.571 -8.461 5.631 1.00 97.94 80 ILE A N 1
ATOM 610 C CA . ILE A 1 80 ? -7.744 -7.441 4.597 1.00 97.94 80 ILE A CA 1
ATOM 611 C C . ILE A 1 80 ? -6.578 -7.473 3.615 1.00 97.94 80 ILE A C 1
ATOM 613 O O . ILE A 1 80 ? -6.810 -7.453 2.412 1.00 97.94 80 ILE A O 1
ATOM 617 N N . ASP A 1 81 ? -5.347 -7.572 4.119 1.00 98.06 81 ASP A N 1
ATOM 618 C CA . ASP A 1 81 ? -4.155 -7.764 3.292 1.00 98.06 81 ASP A CA 1
ATOM 619 C C . ASP A 1 81 ? -3.095 -8.574 4.048 1.00 98.06 81 ASP A C 1
ATOM 621 O O . ASP A 1 81 ? -3.144 -8.739 5.275 1.00 98.06 81 ASP A O 1
ATOM 625 N N . SER A 1 82 ? -2.133 -9.108 3.307 1.00 97.62 82 SER A N 1
ATOM 626 C CA . SER A 1 82 ? -0.926 -9.723 3.846 1.00 97.62 82 SER A CA 1
ATOM 627 C C . SER A 1 82 ? 0.284 -9.338 3.006 1.00 97.62 82 SER A C 1
ATOM 629 O O . SER A 1 82 ? 0.183 -9.165 1.794 1.00 97.62 82 SER A O 1
ATOM 631 N N . ALA A 1 83 ? 1.442 -9.205 3.640 1.00 97.06 83 ALA A N 1
ATOM 632 C CA . ALA A 1 83 ? 2.671 -8.814 2.974 1.00 97.06 83 ALA A CA 1
ATOM 633 C C . ALA A 1 83 ? 3.808 -9.775 3.298 1.00 97.06 83 ALA A C 1
ATOM 635 O O . ALA A 1 83 ? 4.062 -10.061 4.467 1.00 97.06 83 ALA A O 1
ATOM 636 N N . ASN A 1 84 ? 4.501 -10.211 2.242 1.00 97.00 84 ASN A N 1
ATOM 637 C CA . ASN A 1 84 ? 5.661 -11.095 2.301 1.00 97.00 84 ASN A CA 1
ATOM 638 C C . ASN A 1 84 ? 5.309 -12.528 2.772 1.00 97.00 84 ASN A C 1
ATOM 640 O O . ASN A 1 84 ? 4.178 -12.986 2.590 1.00 97.00 84 ASN A O 1
ATOM 644 N N . GLN A 1 85 ? 6.282 -13.280 3.290 1.00 94.62 85 GLN A N 1
ATOM 645 C CA . GLN A 1 85 ? 6.141 -14.659 3.760 1.00 94.62 85 GLN A CA 1
ATOM 646 C C . GLN A 1 85 ? 6.807 -14.821 5.125 1.00 94.62 85 GLN A C 1
ATOM 648 O O . GLN A 1 85 ? 7.672 -14.045 5.508 1.00 94.62 85 GLN A O 1
ATOM 653 N N . VAL A 1 86 ? 6.426 -15.876 5.850 1.00 91.56 86 VAL A N 1
ATOM 654 C CA . VAL A 1 86 ? 6.976 -16.171 7.187 1.00 91.56 86 VAL A CA 1
ATOM 655 C C . VAL A 1 86 ? 8.482 -16.458 7.135 1.00 91.56 86 VAL A C 1
ATOM 657 O O . VAL A 1 86 ? 9.175 -16.300 8.129 1.00 91.56 86 VAL A O 1
ATOM 660 N N . THR A 1 87 ? 8.991 -16.943 6.002 1.00 88.19 87 THR A N 1
ATOM 661 C CA . THR A 1 87 ? 10.413 -17.235 5.804 1.00 88.19 87 THR A CA 1
ATOM 662 C C . THR A 1 87 ? 10.823 -16.916 4.371 1.00 88.19 87 THR A C 1
ATOM 664 O O . THR A 1 87 ? 9.980 -16.882 3.476 1.00 88.19 87 THR A O 1
ATOM 667 N N . GLY A 1 88 ? 12.128 -16.755 4.139 1.00 88.44 88 GLY A N 1
ATOM 668 C CA . GLY A 1 88 ? 12.695 -16.587 2.795 1.00 88.44 88 GLY A CA 1
ATOM 669 C C . GLY A 1 88 ? 13.275 -15.202 2.511 1.00 88.44 88 GLY A C 1
ATOM 670 O O . GLY A 1 88 ? 13.761 -14.984 1.405 1.00 88.44 88 GLY A O 1
ATOM 671 N N . GLY A 1 89 ? 13.29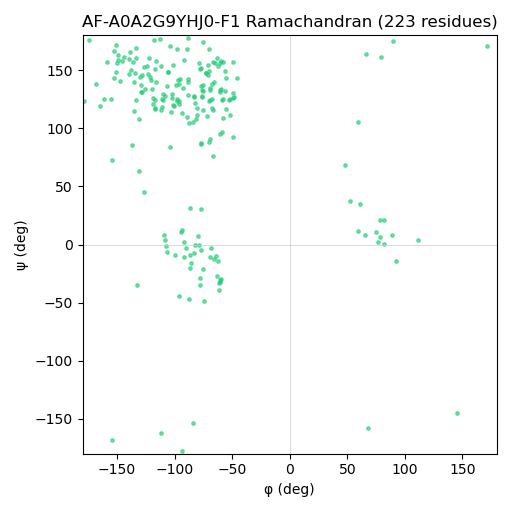1 -14.311 3.504 1.00 93.56 89 GLY A N 1
ATOM 672 C CA . GLY A 1 89 ? 13.710 -12.922 3.348 1.00 93.56 89 GLY A CA 1
ATOM 673 C C . GLY A 1 89 ? 12.547 -12.008 2.968 1.00 93.56 89 GLY A C 1
ATOM 674 O O . GLY A 1 89 ? 11.419 -12.455 2.757 1.00 93.56 89 GLY A O 1
ATOM 675 N N . TRP A 1 90 ? 12.826 -10.709 2.902 1.00 95.38 90 TRP A N 1
ATOM 676 C CA . TRP A 1 90 ? 11.923 -9.751 2.269 1.00 95.38 90 TRP A CA 1
ATOM 677 C C . TRP A 1 90 ? 12.015 -9.893 0.752 1.00 95.38 90 TRP A C 1
ATOM 679 O O . TRP A 1 90 ? 13.113 -10.036 0.213 1.00 95.38 90 TRP A O 1
ATOM 689 N N . PHE A 1 91 ? 10.874 -9.860 0.063 1.00 95.62 91 PHE A N 1
ATOM 690 C CA . PHE A 1 91 ? 10.840 -9.986 -1.396 1.00 95.62 91 PHE A CA 1
ATOM 691 C C . PHE A 1 91 ? 11.605 -8.886 -2.133 1.00 95.62 91 PHE A C 1
ATOM 693 O O . PHE A 1 91 ? 12.141 -9.142 -3.210 1.00 95.62 91 PHE A O 1
ATOM 700 N N . ALA A 1 92 ? 11.667 -7.685 -1.561 1.00 95.00 92 ALA A N 1
ATOM 701 C CA . ALA A 1 92 ? 12.458 -6.578 -2.070 1.00 95.00 92 ALA A CA 1
ATOM 702 C C . ALA A 1 92 ? 12.839 -5.613 -0.934 1.00 95.00 92 ALA A C 1
ATOM 704 O O . ALA A 1 92 ? 12.672 -5.933 0.246 1.00 95.00 92 ALA A O 1
ATOM 705 N N . GLY A 1 93 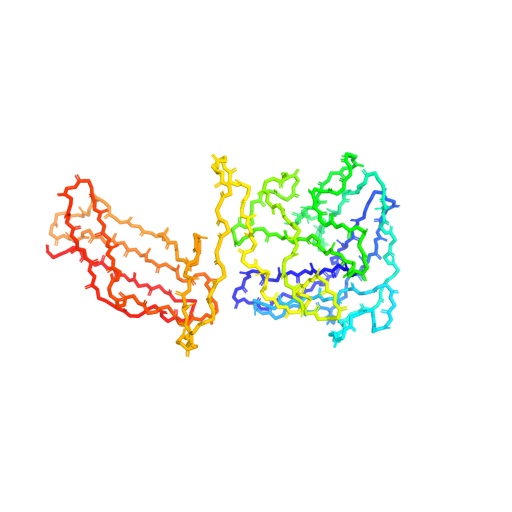? 13.357 -4.437 -1.291 1.00 93.56 93 GLY A N 1
ATOM 706 C CA . GLY A 1 93 ? 14.029 -3.544 -0.353 1.00 93.56 93 GLY A CA 1
ATOM 707 C C . GLY A 1 93 ? 15.465 -3.995 -0.087 1.00 93.56 93 GLY A C 1
ATOM 708 O O . GLY A 1 93 ? 15.855 -5.132 -0.370 1.00 93.56 93 GLY A O 1
ATOM 709 N N . ALA A 1 94 ? 16.290 -3.090 0.427 1.00 91.50 94 ALA A N 1
ATOM 710 C CA . ALA A 1 94 ? 17.695 -3.376 0.677 1.00 91.50 94 ALA A CA 1
ATOM 711 C C . ALA A 1 94 ? 18.263 -2.527 1.816 1.00 91.50 94 ALA A C 1
ATOM 713 O O . ALA A 1 94 ? 17.980 -1.341 1.955 1.00 91.50 94 ALA A O 1
ATOM 714 N N . ASN A 1 95 ? 19.145 -3.143 2.602 1.00 90.88 95 ASN A N 1
ATOM 715 C CA . ASN A 1 95 ? 19.952 -2.441 3.593 1.00 90.88 95 ASN A CA 1
ATOM 716 C C . ASN A 1 95 ? 21.111 -1.713 2.890 1.00 90.88 95 ASN A C 1
ATOM 718 O O . ASN A 1 95 ? 22.203 -2.267 2.720 1.00 90.88 95 ASN A O 1
ATOM 722 N N . THR A 1 96 ? 20.836 -0.496 2.429 1.00 89.56 96 THR A N 1
ATOM 723 C CA . THR A 1 96 ? 21.796 0.419 1.797 1.00 89.56 96 THR A CA 1
ATOM 724 C C . THR A 1 96 ? 22.022 1.642 2.687 1.00 89.56 96 THR A C 1
ATOM 726 O O . THR A 1 96 ? 21.370 1.809 3.710 1.00 89.56 96 THR A O 1
ATOM 729 N N . GLU A 1 97 ? 22.918 2.553 2.292 1.00 87.06 97 GLU A N 1
ATOM 730 C CA . GLU A 1 97 ? 23.053 3.847 2.985 1.00 87.06 97 GLU A CA 1
ATOM 731 C C . GLU A 1 97 ? 21.774 4.706 2.923 1.00 87.06 97 GLU A C 1
ATOM 733 O O . GLU A 1 97 ? 21.677 5.698 3.641 1.00 87.06 97 GLU A O 1
ATOM 738 N N . SER A 1 98 ? 20.828 4.355 2.044 1.00 85.31 98 SER A N 1
ATOM 739 C CA . SER A 1 98 ? 19.582 5.088 1.799 1.00 85.31 98 SER A CA 1
ATOM 740 C C . SER A 1 98 ? 18.341 4.369 2.341 1.00 85.31 98 SER A C 1
ATOM 742 O O . SER A 1 98 ? 17.243 4.875 2.129 1.00 85.31 98 SER A O 1
ATOM 744 N N . ASP A 1 99 ? 18.507 3.231 3.032 1.00 88.62 99 ASP A N 1
ATOM 745 C CA . ASP A 1 99 ? 17.428 2.399 3.584 1.00 88.62 99 ASP A CA 1
ATOM 746 C C . ASP A 1 99 ? 16.310 2.110 2.565 1.00 88.62 99 ASP A C 1
ATOM 748 O O . ASP A 1 99 ? 15.183 2.603 2.690 1.00 88.62 99 ASP A O 1
ATOM 752 N N . ASP A 1 100 ? 16.626 1.317 1.537 1.00 93.19 100 ASP A N 1
ATOM 753 C CA . ASP A 1 100 ? 15.717 1.089 0.417 1.00 93.19 100 ASP A CA 1
ATOM 754 C C . ASP A 1 100 ? 14.477 0.293 0.832 1.00 93.19 100 ASP A C 1
ATOM 756 O O . ASP A 1 100 ? 14.548 -0.868 1.245 1.00 93.19 100 ASP A O 1
ATOM 760 N N . SER A 1 101 ? 13.318 0.932 0.689 1.00 95.12 101 SER A N 1
ATOM 761 C CA . SER A 1 101 ? 12.015 0.362 1.014 1.00 95.12 101 SER A CA 1
ATOM 762 C C . SER A 1 101 ? 11.523 -0.621 -0.053 1.00 95.12 101 SER A C 1
ATOM 764 O O . SER A 1 101 ? 11.846 -0.520 -1.239 1.00 95.12 101 SER A O 1
ATOM 766 N N . MET A 1 102 ? 10.708 -1.579 0.382 1.00 95.19 102 MET A N 1
ATOM 767 C CA . MET A 1 102 ? 9.929 -2.459 -0.485 1.00 95.19 102 MET A CA 1
ATOM 768 C C . MET A 1 102 ? 8.542 -1.853 -0.713 1.00 95.19 102 MET A C 1
ATOM 770 O O . MET A 1 102 ? 7.884 -1.455 0.248 1.00 95.19 102 MET A O 1
ATOM 774 N N . GLU A 1 103 ? 8.066 -1.838 -1.956 1.00 95.56 103 GLU A N 1
ATOM 775 C CA . GLU A 1 103 ? 6.754 -1.292 -2.312 1.00 95.56 103 GLU A CA 1
ATOM 776 C C . GLU A 1 103 ? 5.981 -2.191 -3.294 1.00 95.56 103 GLU A C 1
ATOM 778 O O . GLU A 1 103 ? 6.545 -3.047 -3.979 1.00 95.56 103 GLU A O 1
ATOM 783 N N . ARG A 1 104 ? 4.650 -2.042 -3.299 1.00 92.75 104 ARG A N 1
ATOM 784 C CA . ARG A 1 104 ? 3.717 -2.801 -4.152 1.00 92.75 104 ARG A CA 1
ATOM 785 C C . ARG A 1 104 ? 3.781 -2.358 -5.607 1.00 92.75 104 ARG A C 1
ATOM 787 O O . ARG A 1 104 ? 3.877 -1.159 -5.863 1.00 92.75 104 ARG A O 1
ATOM 794 N N . THR A 1 105 ? 3.551 -3.282 -6.540 1.00 86.25 105 THR A N 1
ATOM 795 C CA . THR A 1 105 ? 3.224 -2.948 -7.941 1.00 86.25 105 THR A CA 1
ATOM 796 C C . THR A 1 105 ? 1.969 -2.075 -8.051 1.00 86.25 105 THR A C 1
ATOM 798 O O . THR A 1 105 ? 1.115 -2.052 -7.163 1.00 86.25 105 THR A O 1
ATOM 801 N N . LEU A 1 106 ? 1.846 -1.344 -9.165 1.00 76.25 106 LEU A N 1
ATOM 802 C CA . LEU A 1 106 ? 0.720 -0.433 -9.418 1.00 76.25 106 LEU A CA 1
ATOM 803 C C . LEU A 1 106 ? -0.640 -1.141 -9.466 1.00 76.25 106 LEU A C 1
ATOM 805 O O . LEU A 1 106 ? -1.642 -0.574 -9.031 1.00 76.25 106 LEU A O 1
ATOM 809 N N . LEU A 1 107 ? -0.657 -2.384 -9.952 1.00 77.94 107 LEU A N 1
ATOM 810 C CA . LEU A 1 107 ? -1.772 -3.317 -9.826 1.00 77.94 107 LEU A CA 1
ATOM 811 C C . LEU A 1 107 ? -1.406 -4.352 -8.757 1.00 77.94 107 LEU A C 1
ATOM 813 O O . LEU A 1 107 ? -0.874 -5.411 -9.100 1.00 77.94 107 LEU A O 1
ATOM 817 N N . PRO A 1 108 ? -1.628 -4.047 -7.466 1.00 72.62 108 PRO A N 1
ATOM 818 C CA . PRO A 1 108 ? -1.224 -4.949 -6.402 1.00 72.62 108 PRO A CA 1
ATOM 819 C C . PRO A 1 108 ? -2.060 -6.234 -6.477 1.00 72.62 108 PRO A C 1
ATOM 821 O O . PRO A 1 108 ? -3.283 -6.200 -6.338 1.00 72.62 108 PRO A O 1
ATOM 824 N N . GLY A 1 109 ? -1.399 -7.362 -6.742 1.00 84.12 109 GLY A N 1
ATOM 825 C CA . GLY A 1 109 ? -1.983 -8.699 -6.642 1.00 84.12 109 GLY A CA 1
ATOM 826 C C . GLY A 1 109 ? -1.928 -9.256 -5.215 1.00 84.12 109 GLY A C 1
ATOM 827 O O . GLY A 1 109 ? -1.886 -8.507 -4.241 1.00 84.12 109 GLY A O 1
ATOM 828 N N . ASP A 1 110 ? -1.909 -10.587 -5.087 1.00 91.31 110 ASP A N 1
ATOM 829 C CA . ASP A 1 110 ? -1.734 -11.264 -3.795 1.00 91.31 110 ASP A CA 1
ATOM 830 C C . ASP A 1 110 ? -0.417 -10.855 -3.140 1.00 91.31 110 ASP A C 1
ATOM 832 O O . ASP A 1 110 ? 0.671 -11.005 -3.705 1.00 91.31 110 ASP A O 1
ATOM 836 N N . GLY A 1 111 ? -0.512 -10.351 -1.919 1.00 95.31 111 GLY A N 1
ATOM 837 C CA . GLY A 1 111 ? 0.639 -9.789 -1.279 1.00 95.31 111 GLY A CA 1
ATOM 838 C C . GLY A 1 111 ? 1.670 -10.739 -0.699 1.00 95.31 111 GLY A C 1
ATOM 839 O O . GLY A 1 111 ? 2.740 -10.287 -0.274 1.00 95.31 111 GLY A O 1
ATOM 840 N N . THR A 1 112 ? 1.371 -12.030 -0.752 1.00 95.88 112 THR A N 1
ATOM 841 C CA . THR A 1 112 ? 2.275 -13.130 -0.415 1.00 95.88 112 THR A CA 1
ATOM 842 C C . THR A 1 112 ? 3.050 -13.667 -1.627 1.00 95.88 112 THR A C 1
ATOM 844 O O . THR A 1 112 ? 3.868 -14.578 -1.478 1.00 95.88 112 THR A O 1
ATOM 847 N N . GLU A 1 113 ? 2.854 -13.065 -2.806 1.00 94.06 113 GLU A N 1
ATOM 848 C CA . GLU A 1 113 ? 3.569 -13.376 -4.046 1.00 94.06 113 GLU A CA 1
ATOM 849 C C . GLU A 1 113 ? 4.648 -12.325 -4.342 1.00 94.06 113 GLU A C 1
ATOM 851 O O . GLU A 1 113 ? 4.368 -11.127 -4.437 1.00 94.06 113 GLU A O 1
ATOM 856 N N . ALA A 1 114 ? 5.890 -12.776 -4.535 1.00 93.69 114 ALA A N 1
ATOM 857 C CA . ALA A 1 114 ? 7.047 -11.901 -4.742 1.00 93.69 114 ALA A CA 1
ATOM 858 C C . ALA A 1 114 ? 6.915 -10.988 -5.973 1.00 93.69 114 ALA A C 1
ATOM 860 O O . ALA A 1 114 ? 7.416 -9.871 -5.961 1.00 93.69 114 ALA A O 1
ATOM 861 N N . SER A 1 115 ? 6.195 -11.422 -7.014 1.00 90.81 115 SER A N 1
ATOM 862 C CA . SER A 1 115 ? 5.985 -10.642 -8.244 1.00 90.81 115 SER A CA 1
ATOM 863 C C . SER A 1 115 ? 5.170 -9.359 -8.042 1.00 90.81 115 SER A C 1
ATOM 865 O O . SER A 1 115 ? 5.109 -8.533 -8.946 1.00 90.81 115 SER A O 1
ATOM 867 N N . ASN A 1 116 ? 4.520 -9.197 -6.884 1.00 92.44 116 ASN A N 1
ATOM 868 C CA . ASN A 1 116 ? 3.748 -8.003 -6.535 1.00 92.44 116 ASN A CA 1
ATOM 869 C C . ASN A 1 116 ? 4.559 -6.981 -5.722 1.00 92.44 116 ASN A C 1
ATOM 871 O O . ASN A 1 116 ? 3.978 -6.031 -5.190 1.00 92.44 116 ASN A O 1
ATOM 875 N N . TRP A 1 117 ? 5.878 -7.172 -5.623 1.00 94.56 117 TRP A N 1
ATOM 876 C CA . TRP A 1 117 ? 6.795 -6.338 -4.852 1.00 94.56 117 TRP A CA 1
ATOM 877 C C . TRP A 1 117 ? 8.057 -5.999 -5.636 1.00 94.56 117 TRP A C 1
ATOM 879 O O . TRP A 1 117 ? 8.552 -6.810 -6.415 1.00 94.56 117 TRP A O 1
ATOM 889 N N . TYR A 1 118 ? 8.606 -4.817 -5.377 1.00 94.25 118 TYR A N 1
ATOM 890 C CA . TYR A 1 118 ? 9.914 -4.393 -5.869 1.00 94.25 118 TYR A CA 1
ATOM 891 C C . TYR A 1 118 ? 10.533 -3.376 -4.907 1.00 94.25 118 TYR A C 1
ATOM 893 O O . TYR A 1 118 ? 9.880 -2.873 -3.987 1.00 94.25 118 TYR A O 1
ATOM 901 N N . THR A 1 119 ? 11.828 -3.123 -5.081 1.00 95.56 119 THR A N 1
ATOM 902 C CA . THR A 1 119 ? 12.548 -2.103 -4.317 1.00 95.56 119 THR A CA 1
ATOM 903 C C . THR A 1 119 ? 12.174 -0.744 -4.880 1.00 95.56 119 THR A C 1
ATOM 905 O O . THR A 1 119 ? 12.292 -0.533 -6.086 1.00 95.56 119 THR A O 1
ATOM 908 N N . SER A 1 120 ? 11.737 0.173 -4.020 1.00 94.00 120 SER A N 1
ATOM 909 C CA . SER A 1 120 ? 11.399 1.528 -4.439 1.00 94.00 120 SER A CA 1
ATOM 910 C C . SER A 1 120 ? 12.579 2.181 -5.155 1.00 94.00 120 SER A C 1
ATOM 912 O O . SER A 1 120 ? 13.730 2.006 -4.766 1.00 94.00 120 SER A O 1
ATOM 914 N N . VAL A 1 121 ? 12.289 2.971 -6.184 1.00 92.81 121 VAL A N 1
ATOM 915 C CA . VAL A 1 121 ? 13.250 3.903 -6.794 1.00 92.81 121 VAL A CA 1
ATOM 916 C C . VAL A 1 121 ? 12.887 5.359 -6.484 1.00 92.81 121 VAL A C 1
ATOM 918 O O . VAL A 1 121 ? 13.469 6.294 -7.036 1.00 92.81 121 VAL A O 1
ATOM 921 N N . GLY A 1 122 ? 11.904 5.566 -5.601 1.00 90.69 122 GLY A N 1
ATOM 922 C CA . GLY A 1 122 ? 11.522 6.877 -5.096 1.00 90.69 122 GLY A CA 1
ATOM 923 C C . GLY A 1 122 ? 12.574 7.450 -4.150 1.00 90.69 122 GLY A C 1
ATOM 924 O O . GLY A 1 122 ? 13.323 6.717 -3.515 1.00 90.69 122 GLY A O 1
ATOM 925 N N . ASN A 1 123 ? 12.626 8.776 -4.043 1.00 93.25 123 ASN A N 1
ATOM 926 C CA . ASN A 1 123 ? 13.510 9.474 -3.107 1.00 93.25 123 ASN A CA 1
ATOM 927 C C . ASN A 1 123 ? 12.720 10.518 -2.310 1.00 93.25 123 ASN A C 1
ATOM 929 O O . ASN A 1 123 ? 12.910 11.728 -2.459 1.00 93.25 123 ASN A O 1
ATOM 933 N N . ILE A 1 124 ? 11.767 10.032 -1.520 1.00 90.56 124 ILE A N 1
ATOM 934 C CA . ILE A 1 124 ? 10.885 10.822 -0.660 1.00 90.56 124 ILE A CA 1
ATOM 935 C C . ILE A 1 124 ? 11.142 10.426 0.796 1.00 90.56 124 ILE A C 1
ATOM 937 O O . ILE A 1 124 ? 11.560 9.312 1.102 1.00 90.56 124 ILE A O 1
ATOM 941 N N . GLY A 1 125 ? 10.927 11.352 1.730 1.00 88.31 125 GLY A N 1
ATOM 942 C CA . GLY A 1 125 ? 11.106 11.044 3.148 1.00 88.31 125 GLY A CA 1
ATOM 943 C C . GLY A 1 125 ? 12.568 10.942 3.595 1.00 88.31 125 GLY A C 1
ATOM 944 O O . GLY A 1 125 ? 12.813 10.496 4.711 1.00 88.31 125 GLY A O 1
ATOM 945 N N . GLY A 1 126 ? 13.532 11.349 2.760 1.00 88.81 126 GLY A N 1
ATOM 946 C CA . GLY A 1 126 ? 14.966 11.308 3.076 1.00 88.81 126 GLY A CA 1
ATOM 947 C C . GLY A 1 126 ? 15.616 9.927 2.939 1.00 88.81 126 GLY A C 1
ATOM 948 O O . GLY A 1 126 ? 16.654 9.691 3.550 1.00 88.81 126 GLY A O 1
ATOM 949 N N . ARG A 1 127 ? 14.999 9.028 2.169 1.00 90.50 127 ARG A N 1
ATOM 950 C CA . ARG A 1 127 ? 15.395 7.630 1.961 1.00 90.50 127 ARG A CA 1
ATOM 951 C C . ARG A 1 127 ? 14.950 7.160 0.578 1.00 90.50 127 ARG A C 1
ATOM 953 O O . ARG A 1 127 ? 14.169 7.852 -0.078 1.00 90.50 127 ARG A O 1
ATOM 960 N N . THR A 1 128 ? 15.387 5.976 0.166 1.00 93.19 128 THR A N 1
ATOM 961 C CA . THR A 1 128 ? 14.883 5.338 -1.053 1.00 93.19 128 THR A CA 1
ATOM 962 C C . THR A 1 128 ? 13.497 4.732 -0.783 1.00 93.19 128 THR A C 1
ATOM 964 O O . THR A 1 128 ? 13.344 3.582 -0.364 1.00 93.19 128 THR A O 1
ATOM 967 N N . GLY A 1 129 ? 12.461 5.545 -0.953 1.00 94.56 129 GLY A N 1
ATOM 968 C CA . GLY A 1 129 ? 11.069 5.192 -0.699 1.00 94.56 129 GLY A CA 1
ATOM 969 C C . GLY A 1 129 ? 10.092 6.287 -1.109 1.00 94.56 129 GLY A C 1
ATOM 970 O O . GLY A 1 129 ? 10.493 7.381 -1.517 1.00 94.56 129 GLY A O 1
ATOM 971 N N . THR A 1 130 ? 8.798 5.993 -0.977 1.00 94.62 130 THR A N 1
ATOM 972 C CA . THR A 1 130 ? 7.695 6.925 -1.275 1.00 94.62 130 THR A CA 1
ATOM 973 C C . THR A 1 130 ? 6.702 7.104 -0.115 1.00 94.62 130 THR A C 1
ATOM 975 O O . THR A 1 130 ? 5.499 7.067 -0.367 1.00 94.62 130 THR A O 1
ATOM 978 N N . PRO A 1 131 ? 7.139 7.284 1.151 1.00 95.44 131 PRO A N 1
ATOM 979 C CA . PRO A 1 131 ? 6.195 7.479 2.253 1.00 95.44 131 PRO A CA 1
ATOM 980 C C . PRO A 1 131 ? 5.275 8.677 1.973 1.00 95.44 131 PRO A C 1
ATOM 982 O O . PRO A 1 131 ? 5.736 9.750 1.577 1.00 95.44 131 PRO A O 1
ATOM 985 N N . GLY A 1 132 ? 3.977 8.482 2.170 1.00 92.25 132 GLY A N 1
ATOM 986 C CA . GLY A 1 132 ? 2.907 9.451 1.962 1.00 92.25 132 GLY A CA 1
ATOM 987 C C . GLY A 1 132 ? 2.519 9.690 0.501 1.00 92.25 132 GLY A C 1
ATOM 988 O O . GLY A 1 132 ? 1.649 10.523 0.247 1.00 92.25 132 GLY A O 1
ATOM 989 N N . GLU A 1 133 ? 3.134 8.994 -0.459 1.00 91.62 133 GLU A N 1
ATOM 990 C CA . GLU A 1 133 ? 3.025 9.281 -1.893 1.00 91.62 133 GLU A CA 1
ATOM 991 C C . GLU A 1 133 ? 2.766 8.017 -2.732 1.00 91.62 133 GLU A C 1
ATOM 993 O O . GLU A 1 133 ? 2.841 6.887 -2.257 1.00 91.62 133 GLU A O 1
ATOM 998 N N . LYS A 1 134 ? 2.422 8.187 -4.020 1.00 89.44 134 LYS A N 1
ATOM 999 C CA . LYS A 1 134 ? 2.293 7.044 -4.951 1.00 89.44 134 LYS A CA 1
ATOM 1000 C C . LYS A 1 134 ? 3.640 6.312 -5.044 1.00 89.44 134 LYS A C 1
ATOM 1002 O O . LYS A 1 134 ? 4.655 6.963 -5.280 1.00 89.44 134 LYS A O 1
ATOM 1007 N N . ASN A 1 135 ? 3.601 4.979 -4.949 1.00 91.62 135 ASN A N 1
ATOM 1008 C CA . ASN A 1 135 ? 4.739 4.104 -5.243 1.00 91.62 135 ASN A CA 1
ATOM 1009 C C . ASN A 1 135 ? 5.419 4.508 -6.556 1.00 91.62 135 ASN A C 1
ATOM 1011 O O . ASN A 1 135 ? 4.757 4.915 -7.522 1.00 91.62 135 ASN A O 1
ATOM 1015 N N . SER A 1 136 ? 6.742 4.396 -6.575 1.00 90.31 136 SER A N 1
ATOM 1016 C CA . SER A 1 136 ? 7.572 4.778 -7.713 1.00 90.31 136 SER A CA 1
ATOM 1017 C C . SER A 1 136 ? 7.276 3.891 -8.933 1.00 90.31 136 SER A C 1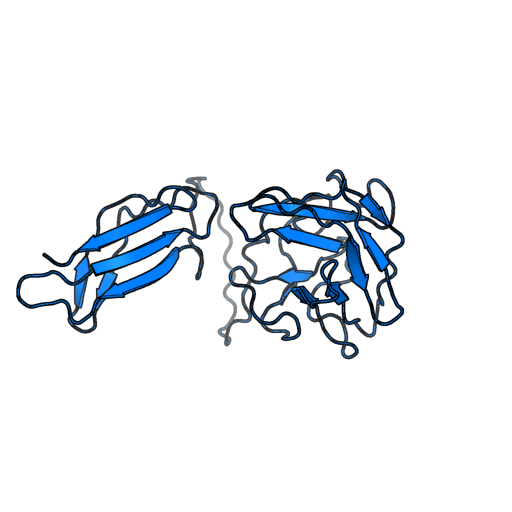
ATOM 1019 O O . SER A 1 136 ? 6.785 2.782 -8.775 1.00 90.31 136 SER A O 1
ATOM 1021 N N . PRO A 1 137 ? 7.544 4.321 -10.173 1.00 78.00 137 PRO A N 1
ATOM 1022 C CA . PRO A 1 137 ? 7.213 3.547 -11.375 1.00 78.00 137 PRO A CA 1
ATOM 1023 C C . PRO A 1 137 ? 8.192 2.382 -11.636 1.00 78.00 137 PRO A C 1
ATOM 1025 O O . PRO A 1 137 ? 8.459 2.099 -12.796 1.00 78.00 137 PRO A O 1
ATOM 1028 N N . GLY A 1 138 ? 8.785 1.784 -10.592 1.00 64.50 138 GLY A N 1
ATOM 1029 C CA . GLY A 1 138 ? 9.965 0.912 -10.677 1.00 64.50 138 GLY A CA 1
ATOM 1030 C C . GLY A 1 138 ? 9.887 -0.191 -11.737 1.00 64.50 138 GLY A C 1
ATOM 1031 O O . GLY A 1 138 ? 8.803 -0.590 -12.156 1.00 64.50 138 GLY A O 1
ATOM 1032 N N . GLU A 1 139 ? 11.055 -0.682 -12.166 1.00 54.31 139 GLU A N 1
ATOM 1033 C CA . GLU A 1 139 ? 11.165 -1.801 -13.109 1.00 54.31 139 GLU A CA 1
ATOM 1034 C C . GLU A 1 139 ? 10.329 -2.984 -12.598 1.00 54.31 139 GLU A C 1
ATOM 1036 O O . GLU A 1 139 ? 10.641 -3.601 -11.575 1.00 54.31 139 GLU A O 1
ATOM 1041 N N . GLN A 1 140 ? 9.237 -3.301 -13.304 1.00 51.88 140 GLN A N 1
ATOM 1042 C CA . GLN A 1 140 ? 8.593 -4.603 -13.152 1.00 51.88 140 GLN A CA 1
ATOM 1043 C C . GLN A 1 140 ? 9.656 -5.678 -13.428 1.00 51.88 140 GLN A C 1
ATOM 1045 O O . GLN A 1 140 ? 10.547 -5.418 -14.232 1.00 51.88 140 GLN A O 1
ATOM 1050 N N . PRO A 1 141 ? 9.605 -6.874 -12.814 1.00 41.47 141 PRO A N 1
ATOM 1051 C CA . PRO A 1 141 ? 10.511 -7.950 -13.197 1.00 41.47 141 PRO A CA 1
ATOM 1052 C C . PRO A 1 141 ? 10.299 -8.267 -14.683 1.00 41.47 141 PRO A C 1
ATOM 1054 O O . PRO A 1 141 ? 9.352 -8.963 -15.051 1.00 41.47 141 PRO A O 1
ATOM 1057 N N . GLU A 1 142 ? 11.149 -7.697 -15.534 1.00 39.72 142 GLU A N 1
ATOM 1058 C CA . GLU A 1 142 ? 11.116 -7.912 -16.969 1.00 39.72 142 GLU A CA 1
ATOM 1059 C C . GLU A 1 142 ? 11.511 -9.368 -17.230 1.00 39.72 142 GLU A C 1
ATOM 1061 O O . GLU A 1 142 ? 12.560 -9.847 -16.783 1.00 39.72 142 GLU A O 1
ATOM 1066 N N . GLU A 1 143 ? 10.661 -10.104 -17.950 1.00 36.53 143 GLU A N 1
ATOM 1067 C CA . GLU A 1 143 ? 11.143 -11.261 -18.698 1.00 36.53 143 GLU A CA 1
ATOM 1068 C C . GLU A 1 143 ? 12.212 -10.730 -19.656 1.00 36.53 143 GLU A C 1
ATOM 1070 O O . GLU A 1 143 ? 11.917 -9.942 -20.548 1.00 36.53 143 GLU A O 1
ATOM 1075 N N . GLY A 1 144 ? 13.464 -11.070 -19.345 1.00 37.41 144 GLY A N 1
ATOM 1076 C CA . GLY A 1 144 ? 14.590 -10.192 -19.626 1.00 37.41 144 GLY A CA 1
ATOM 1077 C C . GLY A 1 144 ? 14.855 -9.858 -21.084 1.00 37.41 144 GLY A C 1
ATOM 1078 O O . GLY A 1 144 ? 14.651 -10.685 -21.964 1.00 37.41 144 GLY A O 1
ATOM 1079 N N . GLU A 1 145 ? 15.465 -8.694 -21.277 1.00 37.88 145 GLU A N 1
ATOM 1080 C CA . GLU A 1 145 ? 16.348 -8.364 -22.391 1.00 37.88 145 GLU A CA 1
ATOM 1081 C C . GLU A 1 145 ? 17.390 -7.321 -21.926 1.00 37.88 145 GLU A C 1
ATOM 1083 O O . GLU A 1 145 ? 17.256 -6.697 -20.879 1.00 37.88 145 GLU A O 1
ATOM 1088 N N . GLU A 1 146 ? 18.521 -7.283 -22.626 1.00 37.34 146 GLU A N 1
ATOM 1089 C CA . GLU A 1 146 ? 19.833 -6.813 -22.164 1.00 37.34 146 GLU A CA 1
ATOM 1090 C C . GLU A 1 146 ? 20.013 -5.278 -22.143 1.00 37.34 146 GLU A C 1
ATOM 1092 O O . GLU A 1 146 ? 19.385 -4.543 -22.899 1.00 37.34 146 GLU A O 1
ATOM 1097 N N . GLU A 1 147 ? 20.948 -4.824 -21.296 1.00 38.34 147 GLU A N 1
ATOM 1098 C CA . GLU A 1 147 ? 21.397 -3.437 -21.108 1.00 38.34 147 GLU A CA 1
ATOM 1099 C C . GLU A 1 147 ? 21.738 -2.691 -22.414 1.00 38.34 147 GLU A C 1
ATOM 1101 O O . GLU A 1 147 ? 22.635 -3.110 -23.144 1.00 38.34 147 GLU A O 1
ATOM 1106 N N . GLU A 1 148 ? 21.206 -1.476 -22.593 1.00 34.00 148 GLU A N 1
ATOM 1107 C CA . GLU A 1 148 ? 21.929 -0.398 -23.284 1.00 34.00 148 GLU A CA 1
ATOM 1108 C C . GLU A 1 148 ? 21.794 0.930 -22.518 1.00 34.00 148 GLU A C 1
ATOM 1110 O O . GLU A 1 148 ? 20.720 1.507 -22.364 1.00 34.00 148 GLU A O 1
ATOM 1115 N N . GLN A 1 149 ? 22.933 1.411 -22.014 1.00 34.91 149 GLN A N 1
ATOM 1116 C CA . GLN A 1 149 ? 23.096 2.738 -21.427 1.00 34.91 149 GLN A CA 1
ATOM 1117 C C . GLN A 1 149 ? 23.160 3.788 -22.537 1.00 34.91 149 GLN A C 1
ATOM 1119 O O . GLN A 1 149 ? 24.019 3.671 -23.405 1.00 34.91 149 GLN A O 1
ATOM 1124 N N . GLU A 1 150 ? 22.412 4.889 -22.424 1.00 36.03 150 GLU A N 1
ATOM 1125 C CA . GLU A 1 150 ? 22.878 6.183 -22.933 1.00 36.03 150 GLU A CA 1
ATOM 1126 C C . GLU A 1 150 ? 22.209 7.367 -22.212 1.00 36.03 150 GLU A C 1
ATOM 1128 O O . GLU A 1 150 ? 20.992 7.488 -22.118 1.00 36.03 150 GLU A O 1
ATOM 1133 N N . GLN A 1 151 ? 23.051 8.252 -21.669 1.00 39.84 151 GLN A N 1
ATOM 1134 C CA . GLN A 1 151 ? 22.671 9.527 -21.063 1.00 39.84 151 GLN A CA 1
ATOM 1135 C C . GLN A 1 151 ? 22.371 10.564 -22.151 1.00 39.84 151 GLN A C 1
ATOM 1137 O O . GLN A 1 151 ? 23.199 10.756 -23.045 1.00 39.84 151 GLN A O 1
ATOM 1142 N N . GLN A 1 152 ? 21.287 11.330 -21.995 1.00 36.19 152 GLN A N 1
ATOM 1143 C CA . GLN A 1 152 ? 21.195 12.707 -22.492 1.00 36.19 152 GLN A CA 1
ATOM 1144 C C . GLN A 1 152 ? 20.069 13.488 -21.792 1.00 36.19 152 GLN A C 1
ATOM 1146 O O . GLN A 1 152 ? 18.923 13.060 -21.753 1.00 36.19 152 GLN A O 1
ATOM 1151 N N . GLN A 1 153 ? 20.444 14.636 -21.218 1.00 47.34 153 GLN A N 1
ATOM 1152 C CA . GLN A 1 153 ? 19.553 15.702 -20.756 1.00 47.34 153 GLN A CA 1
ATOM 1153 C C . GLN A 1 153 ? 19.039 16.490 -21.964 1.00 47.34 153 GLN A C 1
ATOM 1155 O O . GLN A 1 153 ? 19.873 17.021 -22.692 1.00 47.34 153 GLN A O 1
ATOM 1160 N N . GLU A 1 154 ? 17.723 16.658 -22.101 1.00 37.91 154 GLU A N 1
ATOM 1161 C CA . GLU A 1 154 ? 17.100 17.899 -22.588 1.00 37.91 154 GLU A CA 1
ATOM 1162 C C . GLU A 1 154 ? 15.576 17.889 -22.353 1.00 37.91 154 GLU A C 1
ATOM 1164 O O . GLU A 1 154 ? 14.914 16.876 -22.547 1.00 37.91 154 GLU A O 1
ATOM 1169 N N . ASP A 1 155 ? 15.093 19.056 -21.920 1.00 33.72 155 ASP A N 1
ATOM 1170 C CA . ASP A 1 155 ? 13.728 19.595 -21.928 1.00 33.72 155 ASP A CA 1
ATOM 1171 C C . ASP A 1 155 ? 12.594 18.853 -21.187 1.00 33.72 155 ASP A C 1
ATOM 1173 O O . ASP A 1 155 ? 11.998 17.890 -21.658 1.00 33.72 155 ASP A O 1
ATOM 1177 N N . GLU A 1 156 ? 12.213 19.426 -20.035 1.00 39.97 156 GLU A N 1
ATOM 1178 C CA . GLU A 1 156 ? 10.965 19.144 -19.319 1.00 39.97 156 GLU A CA 1
ATOM 1179 C C . GLU A 1 156 ? 9.737 19.627 -20.118 1.00 39.97 156 GLU A C 1
ATOM 1181 O O . GLU A 1 156 ? 9.101 20.630 -19.790 1.00 39.97 156 GLU A O 1
ATOM 1186 N N . GLU A 1 157 ? 9.352 18.890 -21.156 1.00 39.28 157 GLU A N 1
ATOM 1187 C CA . GLU A 1 157 ? 7.933 18.576 -21.280 1.00 39.28 157 GLU A CA 1
ATOM 1188 C C . GLU A 1 157 ? 7.680 17.387 -20.363 1.00 39.28 157 GLU A C 1
ATOM 1190 O O . GLU A 1 157 ? 8.331 16.354 -20.474 1.00 39.28 157 GLU A O 1
ATOM 1195 N N . SER A 1 158 ? 6.770 17.568 -19.408 1.00 44.47 158 SER A N 1
ATOM 1196 C CA . SER A 1 158 ? 6.241 16.508 -18.554 1.00 44.47 158 SER A CA 1
ATOM 1197 C C . SER A 1 158 ? 5.805 15.328 -19.427 1.00 44.47 158 SER A C 1
ATOM 1199 O O . SER A 1 158 ? 4.666 15.290 -19.897 1.00 44.47 158 SER A O 1
ATOM 1201 N N . SER A 1 159 ? 6.698 14.364 -19.641 1.00 41.88 159 SER A N 1
ATOM 1202 C CA . SER A 1 159 ? 6.373 13.100 -20.277 1.00 41.88 159 SER A CA 1
ATOM 1203 C C . SER A 1 159 ? 5.491 12.334 -19.299 1.00 41.88 159 SER A C 1
ATOM 1205 O O . SER A 1 159 ? 5.979 11.636 -18.410 1.00 41.88 159 SER A O 1
ATOM 1207 N N . LEU A 1 160 ? 4.178 12.516 -19.418 1.00 52.34 160 LEU A N 1
ATOM 1208 C CA . LEU A 1 160 ? 3.204 11.613 -18.822 1.00 52.34 160 LEU A CA 1
ATOM 1209 C C . LEU A 1 160 ? 3.451 10.231 -19.442 1.00 52.34 160 LEU A C 1
ATOM 1211 O O . LEU A 1 160 ? 3.002 9.953 -20.550 1.00 52.34 160 LEU A O 1
ATOM 1215 N N . SER A 1 161 ? 4.228 9.387 -18.762 1.00 61.00 161 SER A N 1
ATOM 1216 C CA . SER A 1 161 ? 4.340 7.970 -19.090 1.00 61.00 161 SER A CA 1
ATOM 1217 C C . SER A 1 161 ? 3.234 7.230 -18.342 1.00 61.00 161 SER A C 1
ATOM 1219 O O . SER A 1 161 ? 3.280 7.052 -17.126 1.00 61.00 161 SER A O 1
ATOM 1221 N N . TYR A 1 162 ? 2.192 6.847 -19.072 1.00 70.31 162 TYR A N 1
ATOM 1222 C CA . TYR A 1 162 ? 1.107 6.038 -18.527 1.00 70.31 162 TYR A CA 1
ATOM 1223 C C . TYR A 1 162 ? 1.574 4.587 -18.386 1.00 70.31 162 TYR A C 1
ATOM 1225 O O . TYR A 1 162 ? 2.164 4.032 -19.314 1.00 70.31 162 TYR A O 1
ATOM 1233 N N . GLN A 1 163 ? 1.322 3.982 -17.230 1.00 73.38 163 GLN A N 1
ATOM 1234 C CA . GLN A 1 163 ? 1.766 2.629 -16.897 1.00 73.38 163 GLN A CA 1
ATOM 1235 C C . GLN A 1 163 ? 0.626 1.610 -17.046 1.00 73.38 163 GLN A C 1
ATOM 1237 O O . GLN A 1 163 ? -0.547 1.979 -16.909 1.00 73.38 163 GLN A O 1
ATOM 1242 N N . PRO A 1 164 ? 0.922 0.316 -17.288 1.00 74.56 164 PRO A N 1
ATOM 1243 C CA . PRO A 1 164 ? -0.092 -0.730 -17.240 1.00 74.56 164 PRO A CA 1
ATOM 1244 C C . PRO A 1 164 ? -0.918 -0.648 -15.951 1.00 74.56 164 PRO A C 1
ATOM 1246 O O . PRO A 1 164 ? -0.380 -0.626 -14.845 1.00 74.56 164 PRO A O 1
ATOM 1249 N N . GLY A 1 165 ? -2.241 -0.584 -16.104 1.00 75.19 165 GLY A N 1
ATOM 1250 C CA . GLY A 1 165 ? -3.172 -0.446 -14.988 1.00 75.19 165 GLY A CA 1
ATOM 1251 C C . GLY A 1 165 ? -3.565 0.980 -14.624 1.00 75.19 165 GLY A C 1
ATOM 1252 O O . GLY A 1 165 ? -4.574 1.125 -13.944 1.00 75.19 165 GLY A O 1
ATOM 1253 N N . ASP A 1 166 ? -2.870 2.021 -15.100 1.00 80.62 166 ASP A N 1
ATOM 1254 C CA . ASP A 1 166 ? -3.304 3.420 -14.921 1.00 80.62 166 ASP A CA 1
ATOM 1255 C C . ASP A 1 166 ? -4.679 3.662 -15.586 1.00 80.62 166 ASP A C 1
ATOM 1257 O O . ASP A 1 166 ? -5.506 4.419 -15.077 1.00 80.62 166 ASP A O 1
ATOM 1261 N N . ILE A 1 167 ? -4.954 2.952 -16.687 1.00 84.12 167 ILE A N 1
ATOM 1262 C CA . ILE A 1 167 ? -6.284 2.809 -17.288 1.00 84.12 167 ILE A CA 1
ATOM 1263 C C . ILE A 1 167 ? -6.592 1.325 -17.434 1.00 84.12 167 ILE A C 1
ATOM 1265 O O . ILE A 1 167 ? -5.763 0.555 -17.924 1.00 84.12 167 ILE A O 1
ATOM 1269 N N . VAL A 1 168 ? -7.796 0.927 -17.036 1.00 86.19 168 VAL A N 1
ATOM 1270 C CA . VAL A 1 168 ? -8.296 -0.443 -17.189 1.00 86.19 168 VAL A CA 1
ATOM 1271 C C . VAL A 1 168 ? -9.599 -0.451 -17.983 1.00 86.19 168 VAL A C 1
ATOM 1273 O O . VAL A 1 168 ? -10.402 0.475 -17.869 1.00 86.19 168 VAL A O 1
ATOM 1276 N N . ILE A 1 169 ? -9.825 -1.502 -18.778 1.00 87.25 169 ILE A N 1
ATOM 1277 C CA . ILE A 1 169 ? -11.163 -1.803 -19.306 1.00 87.25 169 ILE A CA 1
ATOM 1278 C C . ILE A 1 169 ? -11.980 -2.315 -18.122 1.00 87.25 169 ILE A C 1
ATOM 1280 O O . ILE A 1 169 ? -11.687 -3.389 -17.594 1.00 87.25 169 ILE A O 1
ATOM 1284 N N . ASN A 1 170 ? -12.956 -1.528 -17.686 1.00 87.31 170 ASN A N 1
ATOM 1285 C CA . ASN A 1 170 ? -13.769 -1.845 -16.520 1.00 87.31 170 ASN A CA 1
ATOM 1286 C C . ASN A 1 170 ? -14.977 -2.711 -16.901 1.00 87.31 170 ASN A C 1
ATOM 1288 O O . ASN A 1 170 ? -15.218 -3.743 -16.279 1.00 87.31 170 ASN A O 1
ATOM 1292 N N . GLU A 1 171 ? -15.694 -2.338 -17.965 1.00 84.94 171 GLU A N 1
ATOM 1293 C CA . GLU A 1 171 ? -16.894 -3.038 -18.440 1.00 84.94 171 GLU A CA 1
ATOM 1294 C C . GLU A 1 171 ? -17.002 -2.998 -19.972 1.00 84.94 171 GLU A C 1
ATOM 1296 O O . GLU A 1 171 ? -16.408 -2.139 -20.621 1.00 84.94 171 GLU A O 1
ATOM 1301 N N . PHE A 1 172 ? -17.747 -3.935 -20.568 1.00 87.94 172 PHE A N 1
ATOM 1302 C CA . PHE A 1 172 ? -18.088 -3.906 -21.994 1.00 87.94 172 PHE A CA 1
ATOM 1303 C C . PHE A 1 172 ? -19.334 -4.742 -22.319 1.00 87.94 172 PHE A C 1
ATOM 1305 O O . PHE A 1 172 ? -19.659 -5.699 -21.611 1.00 87.94 172 PHE A O 1
ATOM 1312 N N . VAL A 1 173 ? -19.993 -4.426 -23.436 1.00 84.50 173 VAL A N 1
ATOM 1313 C CA . VAL A 1 173 ? -21.057 -5.239 -24.048 1.00 84.50 173 VAL A CA 1
ATOM 1314 C C . VAL A 1 173 ? -20.627 -5.653 -25.449 1.00 84.50 173 VAL A C 1
ATOM 1316 O O . VAL A 1 173 ? -20.393 -4.801 -26.297 1.00 84.50 173 VAL A O 1
ATOM 1319 N N . SER A 1 174 ? -20.553 -6.965 -25.684 1.00 84.94 174 SER A N 1
ATOM 1320 C CA . SER A 1 174 ? -20.139 -7.561 -26.966 1.00 84.94 174 SER A CA 1
ATOM 1321 C C . SER A 1 174 ? -21.281 -8.197 -27.773 1.00 84.94 174 SER A C 1
ATOM 1323 O O . SER A 1 174 ? -21.024 -8.845 -28.779 1.00 84.94 174 SER A O 1
ATOM 1325 N N . ASP A 1 175 ? -22.510 -8.183 -27.252 1.00 84.44 175 ASP A N 1
ATOM 1326 C CA . ASP A 1 175 ? -23.705 -8.743 -27.909 1.00 84.44 175 ASP A CA 1
ATOM 1327 C C . ASP A 1 175 ? -24.951 -8.013 -27.372 1.00 84.44 175 ASP A C 1
ATOM 1329 O O . ASP A 1 175 ? -25.649 -8.523 -26.485 1.00 84.44 175 ASP A O 1
ATOM 1333 N N . PRO A 1 176 ? -25.158 -6.747 -27.777 1.00 86.94 176 PRO A N 1
ATOM 1334 C CA . PRO A 1 176 ? -26.312 -5.966 -27.356 1.00 86.94 176 PRO A CA 1
ATOM 1335 C C . PRO A 1 176 ? -27.605 -6.501 -28.001 1.00 86.94 176 PRO A C 1
ATOM 1337 O O . PRO A 1 176 ? -27.581 -7.337 -28.903 1.00 86.94 176 PRO A O 1
ATOM 1340 N N . ALA A 1 177 ? -28.766 -6.038 -27.533 1.00 88.75 177 ALA A N 1
ATOM 1341 C CA . ALA A 1 177 ? -30.035 -6.392 -28.167 1.00 88.75 177 ALA A CA 1
ATOM 1342 C C . ALA A 1 177 ? -30.103 -5.873 -29.617 1.00 88.75 177 ALA A C 1
ATOM 1344 O O . ALA A 1 177 ? -29.391 -4.940 -29.987 1.00 88.75 177 ALA A O 1
ATOM 1345 N N . ASP A 1 178 ? -30.997 -6.452 -30.428 1.00 83.31 178 ASP A N 1
ATOM 1346 C CA . ASP A 1 178 ? -31.275 -5.937 -31.773 1.00 83.31 178 ASP A CA 1
ATOM 1347 C C . ASP A 1 178 ? -31.585 -4.424 -31.693 1.00 83.31 178 ASP A C 1
ATOM 1349 O O . ASP A 1 178 ? -32.484 -4.020 -30.953 1.00 83.31 178 ASP A O 1
ATOM 1353 N N . ASP A 1 179 ? -30.848 -3.619 -32.469 1.00 81.81 179 ASP A N 1
ATOM 1354 C CA . ASP A 1 179 ? -30.882 -2.143 -32.528 1.00 81.81 179 ASP A CA 1
ATOM 1355 C C . ASP A 1 179 ? -30.158 -1.362 -31.396 1.00 81.81 179 ASP A C 1
ATOM 1357 O O . ASP A 1 179 ? -30.226 -0.131 -31.395 1.00 81.81 179 ASP A O 1
ATOM 1361 N N . ASP A 1 180 ? -29.428 -2.024 -30.488 1.00 83.69 180 ASP A N 1
ATOM 1362 C CA . ASP A 1 180 ? -28.515 -1.384 -29.518 1.00 83.69 180 ASP A CA 1
ATOM 1363 C C . ASP A 1 180 ? -27.042 -1.424 -29.997 1.00 83.69 180 ASP A C 1
ATOM 1365 O O . ASP A 1 180 ? -26.696 -2.108 -30.964 1.00 83.69 180 ASP A O 1
ATOM 1369 N N . THR A 1 181 ? -26.159 -0.671 -29.332 1.00 79.94 181 THR A N 1
ATOM 1370 C CA . THR A 1 181 ? -24.729 -0.555 -29.674 1.00 79.94 181 THR A CA 1
ATOM 1371 C C . THR A 1 181 ? -23.825 -1.310 -28.702 1.00 79.94 181 THR A C 1
ATOM 1373 O O . THR A 1 181 ? -24.113 -1.437 -27.509 1.00 79.94 181 THR A O 1
ATOM 1376 N N . GLU A 1 182 ? -22.702 -1.813 -29.219 1.00 82.81 182 GLU A N 1
ATOM 1377 C CA . GLU A 1 182 ? -21.601 -2.290 -28.386 1.00 82.81 182 GLU A CA 1
ATOM 1378 C C . GLU A 1 182 ? -20.920 -1.089 -27.732 1.00 82.81 182 GLU A C 1
ATOM 1380 O O . GLU A 1 182 ? -20.816 -0.002 -28.313 1.00 82.81 182 GLU A O 1
ATOM 1385 N N . TRP A 1 183 ? -20.439 -1.285 -26.512 1.00 81.88 183 TRP A N 1
ATOM 1386 C CA . TRP A 1 183 ? -19.698 -0.255 -25.805 1.00 81.88 183 TRP A CA 1
ATOM 1387 C C . TRP A 1 183 ? -18.659 -0.863 -24.879 1.00 81.88 183 TRP A C 1
ATOM 1389 O O . TRP A 1 183 ? -18.756 -2.023 -24.471 1.00 81.88 183 TRP A O 1
ATOM 1399 N N . ILE A 1 184 ? -17.670 -0.045 -24.546 1.00 82.56 184 ILE A N 1
ATOM 1400 C CA . ILE A 1 184 ? -16.639 -0.328 -23.552 1.00 82.56 184 ILE A CA 1
ATOM 1401 C C . ILE A 1 184 ? -16.564 0.835 -22.564 1.00 82.56 184 ILE A C 1
ATOM 1403 O O . ILE A 1 184 ? -16.758 1.992 -22.939 1.00 82.56 184 ILE A O 1
ATOM 1407 N N . GLU A 1 185 ? -16.274 0.529 -21.308 1.00 83.25 185 GLU A N 1
ATOM 1408 C CA . GLU A 1 185 ? -15.987 1.499 -20.262 1.00 83.25 185 GLU A CA 1
ATOM 1409 C C . GLU A 1 185 ? -14.508 1.416 -19.892 1.00 83.25 185 GLU A C 1
ATOM 1411 O O . GLU A 1 185 ? -13.995 0.354 -19.527 1.00 83.25 185 GLU A O 1
ATOM 1416 N N . LEU A 1 186 ? -13.826 2.556 -19.974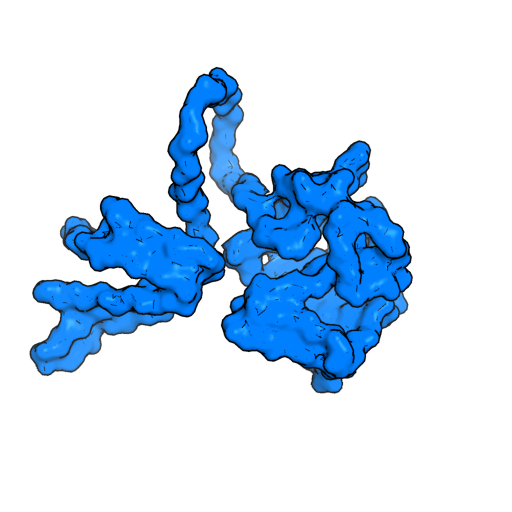 1.00 86.50 186 LEU A N 1
ATOM 1417 C CA . LEU A 1 186 ? -12.475 2.722 -19.452 1.00 86.50 186 LEU A CA 1
ATOM 1418 C C . LEU A 1 186 ? -12.534 3.399 -18.090 1.00 86.50 186 LEU A C 1
ATOM 1420 O O . LEU A 1 186 ? -13.249 4.386 -17.935 1.00 86.50 186 LEU A O 1
ATOM 1424 N N . TYR A 1 187 ? -11.733 2.919 -17.142 1.00 79.81 187 TYR A N 1
ATOM 1425 C CA . TYR A 1 187 ? -11.598 3.517 -15.819 1.00 79.81 187 TYR A CA 1
ATOM 1426 C C . TYR A 1 187 ? -10.159 3.966 -15.574 1.00 79.81 187 TYR A C 1
ATOM 1428 O O . TYR A 1 187 ? -9.219 3.178 -15.695 1.00 79.81 187 TYR A O 1
ATOM 1436 N N . ASN A 1 188 ? -9.997 5.239 -15.215 1.00 81.50 188 ASN A N 1
ATOM 1437 C CA . ASN A 1 188 ? -8.723 5.801 -14.780 1.00 81.50 188 ASN A CA 1
ATOM 1438 C C . ASN A 1 188 ? -8.481 5.443 -13.306 1.00 81.50 188 ASN A C 1
ATOM 1440 O O . ASN A 1 188 ? -9.162 5.953 -12.417 1.00 81.50 188 ASN A O 1
ATOM 1444 N N . THR A 1 189 ? -7.496 4.587 -13.036 1.00 75.62 189 THR A N 1
ATOM 1445 C CA . THR A 1 189 ? -7.125 4.182 -11.667 1.00 75.62 189 THR A CA 1
ATOM 1446 C C . THR A 1 189 ? -6.196 5.191 -10.989 1.00 75.62 189 THR A C 1
ATOM 1448 O O . THR A 1 189 ? -5.896 5.081 -9.795 1.00 75.62 189 THR A O 1
ATOM 1451 N N . THR A 1 190 ? -5.723 6.187 -11.739 1.00 72.38 190 THR A N 1
ATOM 1452 C CA . THR A 1 190 ? -4.795 7.195 -11.248 1.00 72.38 190 THR A CA 1
ATOM 1453 C C . THR A 1 190 ? -5.510 8.399 -10.657 1.00 72.38 190 THR A C 1
ATOM 1455 O O . THR A 1 190 ? -6.711 8.629 -10.797 1.00 72.38 190 THR A O 1
ATOM 1458 N N . GLN A 1 191 ? -4.717 9.218 -9.974 1.00 64.56 191 GLN A N 1
ATOM 1459 C CA . GLN A 1 191 ? -5.181 10.461 -9.382 1.00 64.56 191 GLN A CA 1
ATOM 1460 C C . GLN A 1 191 ? -5.062 11.672 -10.311 1.00 64.56 191 GLN A C 1
ATOM 1462 O O . GLN A 1 191 ? -5.470 12.764 -9.907 1.00 64.56 191 GLN A O 1
ATOM 1467 N N . ASN A 1 192 ? -4.506 11.486 -11.506 1.00 67.88 192 ASN A N 1
ATOM 1468 C CA . ASN A 1 192 ? -4.278 12.542 -12.479 1.00 67.88 192 ASN A CA 1
ATOM 1469 C C . ASN A 1 192 ? -5.294 12.406 -13.610 1.00 67.88 192 ASN A C 1
ATOM 1471 O O . ASN A 1 192 ? -5.731 11.301 -13.925 1.00 67.88 192 ASN A O 1
ATOM 1475 N N . GLU A 1 193 ? -5.686 13.528 -14.211 1.00 72.12 193 GLU A N 1
ATOM 1476 C CA . GLU A 1 193 ? -6.396 13.467 -15.487 1.00 72.12 193 GLU A CA 1
ATOM 1477 C C . GLU A 1 193 ? -5.479 12.792 -16.505 1.00 72.12 193 GLU A C 1
ATOM 1479 O O . GLU A 1 193 ? -4.298 13.135 -16.604 1.00 72.12 193 GLU A O 1
ATOM 1484 N N . ILE A 1 194 ? -6.022 11.808 -17.216 1.00 79.75 194 ILE A N 1
ATOM 1485 C CA . ILE A 1 194 ? -5.306 11.151 -18.298 1.00 79.75 194 ILE A CA 1
ATOM 1486 C C . ILE A 1 194 ? -5.864 11.694 -19.603 1.00 79.75 194 ILE A C 1
ATOM 1488 O O . ILE A 1 194 ? -7.037 11.492 -19.936 1.00 79.75 194 ILE A O 1
ATOM 1492 N N . ASP A 1 195 ? -5.013 12.407 -20.332 1.00 78.56 195 ASP A N 1
ATOM 1493 C CA . ASP A 1 195 ? -5.340 12.860 -21.672 1.00 78.56 195 ASP A CA 1
ATOM 1494 C C . ASP A 1 195 ? -5.239 11.673 -22.636 1.00 78.56 195 ASP A C 1
ATOM 1496 O O . ASP A 1 195 ? -4.162 11.105 -22.830 1.00 78.56 195 ASP A O 1
ATOM 1500 N N . LEU A 1 196 ? -6.381 11.298 -23.218 1.00 77.06 196 LEU A N 1
ATOM 1501 C CA . LEU A 1 196 ? -6.480 10.248 -24.231 1.00 77.06 196 LEU A CA 1
ATOM 1502 C C . LEU A 1 196 ? -6.393 10.818 -25.652 1.00 77.06 196 LEU A C 1
ATOM 1504 O O . LEU A 1 196 ? -6.713 10.122 -26.620 1.00 77.06 196 LEU A O 1
ATOM 1508 N N . THR A 1 197 ? -5.998 12.085 -25.806 1.00 71.62 197 THR A N 1
ATOM 1509 C CA . THR A 1 197 ? -5.634 12.649 -27.106 1.00 71.62 197 THR A CA 1
ATOM 1510 C C . THR A 1 197 ? -4.534 11.764 -27.698 1.00 71.62 197 THR A C 1
ATOM 1512 O O . THR A 1 197 ? -3.480 11.594 -27.103 1.00 71.62 197 THR A O 1
ATOM 1515 N N . ASP A 1 198 ? -4.831 11.130 -28.833 1.00 70.69 198 ASP A N 1
ATOM 1516 C CA . ASP A 1 198 ? -3.991 10.162 -29.564 1.00 70.69 198 ASP A CA 1
ATOM 1517 C C . ASP A 1 198 ? -3.998 8.703 -29.068 1.00 70.69 198 ASP A C 1
ATOM 1519 O O . ASP A 1 198 ? -3.383 7.841 -29.701 1.00 70.69 198 ASP A O 1
ATOM 1523 N N . TRP A 1 199 ? -4.762 8.373 -28.024 1.00 76.69 199 TRP A N 1
ATOM 1524 C CA . TRP A 1 199 ? -5.002 6.974 -27.662 1.00 76.69 199 TRP A CA 1
ATOM 1525 C C . TRP A 1 199 ? -5.942 6.292 -28.655 1.00 76.69 199 TRP A C 1
ATOM 1527 O O . TRP A 1 199 ? -6.861 6.900 -29.214 1.00 76.69 199 TRP A O 1
ATOM 1537 N N . THR A 1 200 ? -5.715 4.995 -28.848 1.00 72.81 200 THR A N 1
ATOM 1538 C CA . THR A 1 200 ? -6.489 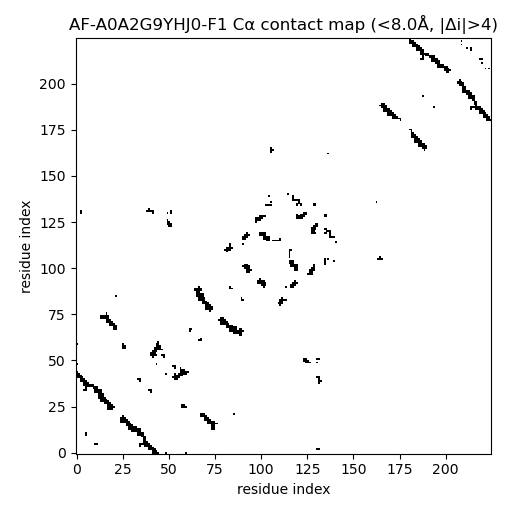4.153 -29.756 1.00 72.81 200 THR A CA 1
ATOM 1539 C C . THR A 1 200 ? -6.939 2.883 -29.054 1.00 72.81 200 THR A C 1
ATOM 1541 O O . THR A 1 200 ? -6.230 2.336 -28.213 1.00 72.81 200 THR A O 1
ATOM 1544 N N . ILE A 1 201 ? -8.137 2.427 -29.401 1.00 74.31 201 ILE A N 1
ATOM 1545 C CA . ILE A 1 201 ? -8.663 1.129 -28.989 1.00 74.31 201 ILE A CA 1
ATOM 1546 C C . ILE A 1 201 ? -8.862 0.320 -30.257 1.00 74.31 201 ILE A C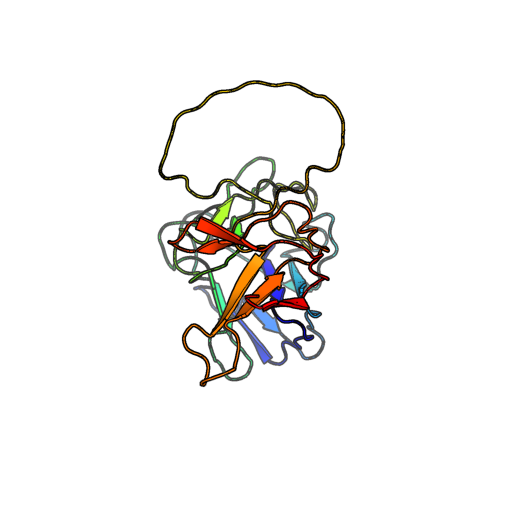 1
ATOM 1548 O O . ILE A 1 201 ? -9.539 0.798 -31.169 1.00 74.31 201 ILE A O 1
ATOM 1552 N N . GLU A 1 202 ? -8.254 -0.863 -30.303 1.00 71.06 202 GLU A N 1
ATOM 1553 C CA . GLU A 1 202 ? -8.288 -1.771 -31.446 1.00 71.06 202 GLU A CA 1
ATOM 1554 C C . GLU A 1 202 ? -8.923 -3.106 -31.049 1.00 71.06 202 GLU A C 1
ATOM 1556 O O . GLU A 1 202 ? -8.593 -3.695 -30.018 1.00 71.06 202 GLU A O 1
ATOM 1561 N N . ASP A 1 203 ? -9.830 -3.598 -31.888 1.00 70.12 203 ASP A N 1
ATOM 1562 C CA . ASP A 1 203 ? -10.333 -4.967 -31.835 1.00 70.12 203 ASP A CA 1
ATOM 1563 C C . ASP A 1 203 ? -9.529 -5.886 -32.779 1.00 70.12 203 ASP A C 1
ATOM 1565 O O . ASP A 1 203 ? -8.601 -5.464 -33.473 1.00 70.12 203 ASP A O 1
ATOM 1569 N N . ASN A 1 204 ? -9.906 -7.166 -32.871 1.00 70.19 204 ASN A N 1
ATOM 1570 C CA . ASN A 1 204 ? -9.242 -8.101 -33.790 1.00 70.19 204 ASN A CA 1
ATOM 1571 C C . ASN A 1 204 ? -9.488 -7.799 -35.287 1.00 70.19 204 ASN A C 1
ATOM 1573 O O . ASN A 1 204 ? -8.937 -8.500 -36.143 1.00 70.19 204 ASN A O 1
ATOM 1577 N N . THR A 1 205 ? -10.308 -6.789 -35.601 1.00 65.19 205 THR A N 1
ATOM 1578 C CA . THR A 1 205 ? -10.610 -6.339 -36.963 1.00 65.19 205 THR A CA 1
ATOM 1579 C C . THR A 1 205 ? -9.808 -5.096 -37.367 1.00 65.19 205 THR A C 1
ATOM 1581 O O . THR A 1 205 ? -9.764 -4.772 -38.557 1.00 65.19 205 THR A O 1
ATOM 1584 N N . GLY A 1 206 ? -9.098 -4.468 -36.418 1.00 55.38 206 GLY A N 1
ATOM 1585 C CA . GLY A 1 206 ? -8.241 -3.298 -36.633 1.00 55.38 206 GLY A CA 1
ATOM 1586 C C . GLY A 1 206 ? -9.002 -1.971 -36.654 1.00 55.38 206 GLY A C 1
ATOM 1587 O O . GLY A 1 206 ? -8.521 -1.001 -37.244 1.00 55.38 206 GLY A O 1
ATOM 1588 N N . THR A 1 207 ? -10.204 -1.923 -36.072 1.00 56.34 207 THR A N 1
ATOM 1589 C CA . THR A 1 207 ? -11.018 -0.701 -36.025 1.00 56.34 207 THR A CA 1
ATOM 1590 C C . THR A 1 207 ? -10.580 0.185 -34.863 1.00 56.34 207 THR A C 1
ATOM 1592 O O . THR A 1 207 ? -10.519 -0.278 -33.732 1.00 56.34 207 THR A O 1
ATOM 1595 N N . THR A 1 208 ? -10.289 1.460 -35.142 1.00 52.97 208 THR A N 1
ATOM 1596 C CA . THR A 1 208 ? -9.747 2.419 -34.170 1.00 52.97 208 THR A CA 1
ATOM 1597 C C . THR A 1 208 ? -10.832 3.357 -33.631 1.00 52.97 208 THR A C 1
ATOM 1599 O O . THR A 1 208 ? -11.406 4.136 -34.397 1.00 52.97 208 THR A O 1
ATOM 1602 N N . TYR A 1 209 ? -11.066 3.357 -32.317 1.00 58.75 209 TYR A N 1
ATOM 1603 C CA . TYR A 1 209 ? -11.924 4.342 -31.640 1.00 58.75 209 TYR A CA 1
ATOM 1604 C C . TYR A 1 209 ? -11.066 5.270 -30.770 1.00 58.75 209 TYR A C 1
ATOM 1606 O O . TYR A 1 209 ? -10.249 4.794 -29.987 1.00 58.75 209 TYR A O 1
ATOM 1614 N N . GLY A 1 210 ? -11.226 6.592 -30.899 1.00 51.38 210 GLY A N 1
ATOM 1615 C CA . GLY A 1 210 ? -10.498 7.546 -30.058 1.00 51.38 210 GLY A CA 1
ATOM 1616 C C . GLY A 1 210 ? -11.077 8.958 -30.100 1.00 51.38 210 GLY A C 1
ATOM 1617 O O . GLY A 1 210 ? -11.130 9.573 -31.169 1.00 51.38 210 GLY A O 1
ATOM 1618 N N . ARG A 1 211 ? -11.516 9.453 -28.931 1.00 52.91 211 ARG A N 1
ATOM 1619 C CA . ARG A 1 211 ? -11.515 10.868 -28.498 1.00 52.91 211 ARG A CA 1
ATOM 1620 C C . ARG A 1 211 ? -12.074 11.000 -27.075 1.00 52.91 211 ARG A C 1
ATOM 1622 O O . ARG A 1 211 ? -13.231 10.665 -26.847 1.00 52.91 211 ARG A O 1
ATOM 1629 N N . GLY A 1 212 ? -11.294 11.582 -26.165 1.00 55.72 212 GLY A N 1
ATOM 1630 C CA . GLY A 1 212 ? -11.739 11.998 -24.831 1.00 55.72 212 GLY A CA 1
ATOM 1631 C C . GLY A 1 212 ? -10.571 12.440 -23.949 1.00 55.72 212 GLY A C 1
ATOM 1632 O O . GLY A 1 212 ? -9.419 12.256 -24.320 1.00 55.72 212 GLY A O 1
ATOM 1633 N N . SER A 1 213 ? -10.864 13.009 -22.785 1.00 54.75 213 SER A N 1
ATOM 1634 C CA . SER A 1 213 ? -9.957 12.975 -21.636 1.00 54.75 213 SER A CA 1
ATOM 1635 C C . SER A 1 213 ? -10.657 12.188 -20.532 1.00 54.75 213 SER A C 1
ATOM 1637 O O . SER A 1 213 ? -11.877 12.289 -20.368 1.00 54.75 213 SER A O 1
ATOM 1639 N N . LEU A 1 214 ? -9.912 11.345 -19.821 1.00 56.38 214 LEU A N 1
ATOM 1640 C CA . LEU A 1 214 ? -10.428 10.634 -18.658 1.00 56.38 214 LEU A CA 1
ATOM 1641 C C . LEU A 1 214 ? -10.193 11.498 -17.425 1.00 56.38 214 LEU A C 1
ATOM 1643 O O . LEU A 1 214 ? -9.062 11.660 -16.957 1.00 56.38 214 LEU A O 1
ATOM 1647 N N . SER A 1 215 ? -11.288 12.031 -16.886 1.00 54.09 215 SER A N 1
ATOM 1648 C CA . SER A 1 215 ? -11.273 12.756 -15.615 1.00 54.09 215 SER A CA 1
ATOM 1649 C C . SER A 1 215 ? -10.785 11.847 -14.477 1.00 54.09 215 SER A C 1
ATOM 1651 O O . SER A 1 215 ? -10.848 10.619 -14.560 1.00 54.09 215 SER A O 1
ATOM 1653 N N . LYS A 1 216 ? -10.256 12.451 -13.407 1.00 47.41 216 LYS A N 1
ATOM 1654 C CA . LYS A 1 216 ? -9.729 11.727 -12.240 1.00 47.41 216 LYS A CA 1
ATOM 1655 C C . LYS A 1 216 ? -10.771 10.747 -11.686 1.00 47.41 216 LYS A C 1
ATOM 1657 O O . LYS A 1 216 ? -11.832 11.195 -11.257 1.00 47.41 216 LYS A O 1
ATOM 1662 N N . LEU A 1 217 ? -10.403 9.464 -11.588 1.00 47.41 217 LEU A N 1
ATOM 1663 C CA . LEU A 1 217 ? -11.230 8.397 -11.000 1.00 47.41 217 LEU A CA 1
ATOM 1664 C C . LEU A 1 217 ? -12.648 8.326 -11.598 1.00 47.41 217 LEU A C 1
ATOM 1666 O O . LEU A 1 217 ? -13.616 8.097 -10.872 1.00 47.41 217 LEU A O 1
ATOM 1670 N N . ASP A 1 218 ? -12.762 8.569 -12.905 1.00 59.53 218 ASP A N 1
ATOM 1671 C CA . ASP A 1 218 ? -14.026 8.572 -13.641 1.00 59.53 218 ASP A CA 1
ATOM 1672 C C . ASP A 1 218 ? -14.008 7.557 -14.794 1.00 59.53 218 ASP A C 1
ATOM 1674 O O . ASP A 1 218 ? -12.942 7.108 -15.236 1.00 59.53 218 ASP A O 1
ATOM 1678 N N . GLY A 1 219 ? -15.205 7.189 -15.250 1.00 54.62 219 GLY A N 1
ATOM 1679 C CA . GLY A 1 219 ? -15.431 6.279 -16.367 1.00 54.62 219 GLY A CA 1
ATOM 1680 C C . GLY A 1 219 ? -15.693 7.027 -17.674 1.00 54.62 219 GLY A C 1
ATOM 1681 O O . GLY A 1 219 ? -16.394 8.039 -17.693 1.00 54.62 219 GLY A O 1
ATOM 1682 N N . LEU A 1 220 ? -15.172 6.515 -18.790 1.00 70.88 220 LEU A N 1
ATOM 1683 C CA . LEU A 1 220 ? -15.562 6.956 -20.133 1.00 70.88 220 LEU A CA 1
ATOM 1684 C C . LEU A 1 220 ? -16.199 5.789 -20.884 1.00 70.88 220 LEU A C 1
ATOM 1686 O O . LEU A 1 220 ? -15.527 4.795 -21.156 1.00 70.88 220 LEU A O 1
ATOM 1690 N N . ILE A 1 221 ? -17.474 5.944 -21.250 1.00 69.88 221 ILE A N 1
ATOM 1691 C CA . ILE A 1 221 ? -18.178 5.019 -22.144 1.00 69.88 221 ILE A CA 1
ATOM 1692 C C . ILE A 1 221 ? -17.858 5.398 -23.590 1.00 69.88 221 ILE A C 1
ATOM 1694 O O . ILE A 1 221 ? -18.050 6.546 -24.001 1.00 69.88 221 ILE A O 1
ATOM 1698 N N . ILE A 1 222 ? -17.389 4.421 -24.361 1.00 65.88 222 ILE A N 1
ATOM 1699 C CA . ILE A 1 222 ? -17.116 4.546 -25.791 1.00 65.88 222 ILE A CA 1
ATOM 1700 C C . ILE A 1 222 ? -18.042 3.579 -26.526 1.00 65.88 222 ILE A C 1
ATOM 1702 O O . ILE A 1 222 ? -17.952 2.370 -26.334 1.00 65.88 222 ILE A O 1
ATOM 1706 N N . GLU A 1 223 ? -18.928 4.124 -27.357 1.00 69.00 223 GLU A N 1
ATOM 1707 C CA . GLU A 1 223 ? -19.894 3.371 -28.164 1.00 69.00 223 GLU A CA 1
ATOM 1708 C C . GLU A 1 223 ? -19.345 3.123 -29.578 1.00 69.00 223 GLU A C 1
ATOM 1710 O O . GLU A 1 223 ? -18.710 4.003 -30.174 1.00 69.00 223 GLU A O 1
ATOM 1715 N N . SER A 1 224 ? -19.619 1.945 -30.144 1.00 64.56 224 SER A N 1
ATOM 1716 C CA . SER A 1 224 ? -19.392 1.679 -31.568 1.00 64.56 224 SER A CA 1
ATOM 1717 C C . SER A 1 224 ? -20.383 2.488 -32.421 1.00 64.56 224 SER A C 1
ATOM 1719 O O . SER A 1 224 ? -21.575 2.501 -32.106 1.00 64.56 224 SER A O 1
ATOM 1721 N N . GLN A 1 225 ? -19.916 3.145 -33.493 1.00 57.59 225 GLN A N 1
ATOM 1722 C CA . GLN A 1 225 ? -20.794 3.838 -34.458 1.00 57.59 225 GLN A CA 1
ATOM 1723 C C . GLN A 1 225 ? -21.510 2.888 -35.416 1.00 57.59 225 GLN A C 1
ATOM 1725 O O . GLN A 1 225 ? -20.879 1.893 -35.835 1.00 57.59 225 GLN A O 1
#

Radius of gyration: 20.92 Å; Cα contacts (8 Å, |Δi|>4): 453; chains: 1; bounding box: 54×37×55 Å

Secondary structure (DSSP, 8-state):
-EEEE--SSS-EE-TT-EEE-SSSEEEE--TT-EEPTT-EEEEESSTTSSSSPPSEE------SSS---EEEE-TT--EEEEES-SSS--SS-B-STT-BPEEE-SS---TTSGGGEEE---B-TTSSB-TTSPPP------S------------------PPTTSEEEEEEESSPPTT---EEEEEE-SSS-EE-TT--EE-TT--EE---EE-TT-EEEEE--